Protein AF-A0A8R2AZ30-F1 (afdb_monomer)

Sequence (272 aa):
MSSLIIKYGFQSIKPHFLYTNDKGKMLYESNHVLGVQELKLIDGLSVITGSVVRQTSVTLEPYKVKLEKHSIIVEIIGKMSIKTFGLILFFSSTQSENIFRPNLPLGEYRIVIDKVYPCETTKNHPIQYNWYFSKKTSKITELKGNTTFLIPFDDTLTLDYNFASWGSTGGWVPNAYILNTKKACSTIKNLGGNAWYNYTKGFNMPTDKCPLPVGTYITPGIDKKNLEDMNFPKVYFYGKYKLVCRYKNLKNEVVSCIVVELNLMRPWETPI

pLDDT: mean 71.31, std 26.29, range [21.58, 98.06]

Radius of gyration: 24.04 Å; Cα contacts (8 Å, |Δi|>4): 505; chains: 1; bounding box: 65×46×53 Å

Solvent-accessible surface area (backbone atoms only — not comparable to full-atom values): 16240 Å² total; per-residue (Å²): 134,84,80,79,76,42,74,38,80,94,51,76,56,75,71,98,71,92,85,88,87,63,64,59,59,54,41,42,76,59,74,46,31,46,83,63,44,71,50,77,46,97,82,64,32,45,40,41,36,31,28,42,56,60,96,86,46,96,85,61,84,66,49,81,50,79,49,81,51,90,69,88,86,84,90,88,88,87,90,86,89,84,86,90,80,89,82,84,88,80,84,79,82,73,82,74,83,66,79,83,76,94,79,58,63,71,38,62,53,39,67,44,77,75,46,56,43,52,72,57,91,85,61,89,41,50,39,40,65,55,48,44,80,44,77,78,51,102,88,42,44,22,44,31,43,37,40,35,24,76,48,63,48,27,53,70,26,26,28,42,34,37,29,19,34,61,40,96,86,60,57,77,41,71,65,64,31,64,48,78,42,62,40,27,32,61,48,50,45,56,45,25,40,62,15,34,52,48,47,26,57,40,26,66,47,98,53,83,51,76,59,36,72,61,46,76,34,57,26,97,47,34,58,50,74,57,56,50,51,41,59,60,76,67,56,46,61,48,46,48,35,38,37,40,43,34,34,19,43,86,85,68,46,75,35,26,48,42,31,38,34,31,32,34,38,49,79,86,60,76,88,131

Secondary structure (DSSP, 8-state):
-----EEETTEEEPPS------HHHHHHTTTSEEEEEEEE-TTS-EEEEEEEPPTT-TTS--EEEEEEE--------------------------------TTSPEEE-EEEEEEEEES-SS---SEEEEEEEEE-SSS-EEEEEEEEESS-BSTTSEEEEEEEEE-TTSSEEEEEEEEEES-HHHHHHHHHHHHHHHHHHHTT-S-SSSSBPSEEEEEEEEEGGGGS--SS-SEEE-EEEEEEEEEE-TT--EEEEEEEEEEEE-TTPPP-

Nearest PDB structures (foldseek):
  3m7o-assembly1_A  TM=3.975E-01  e=2.684E-03  Mus musculus
  3b2d-assembly1_D  TM=4.170E-01  e=3.660E-03  Homo sapiens
  3mu3-assembly2_B  TM=4.544E-01  e=1.514E-01  Gallus gallus
  3lz7-assembly1_A  TM=4.529E-01  e=1.812E+00  Haemophilus influenzae
  2bi0-assembly1_A  TM=4.467E-01  e=7.317E+00  Mycobacterium tuberculosis H37Rv

Organism: Acyrthosiphon pisum (NCBI:txid7029)

Structure (mmCIF, N/CA/C/O backbone):
data_AF-A0A8R2AZ30-F1
#
_entry.id   AF-A0A8R2AZ30-F1
#
loop_
_atom_site.group_PDB
_atom_site.id
_atom_site.type_symbol
_atom_site.label_atom_id
_atom_site.label_alt_id
_atom_site.label_comp_id
_atom_site.label_asym_id
_atom_site.label_entity_id
_atom_site.label_seq_id
_atom_site.pdbx_PDB_ins_code
_atom_site.Cartn_x
_atom_site.Cartn_y
_atom_site.Cartn_z
_atom_site.occupancy
_atom_site.B_iso_or_equiv
_atom_site.auth_seq_id
_atom_site.auth_comp_id
_atom_site.auth_asym_id
_atom_site.auth_atom_id
_atom_site.pdbx_PDB_model_num
ATOM 1 N N . MET A 1 1 ? 17.869 -6.803 20.101 1.00 28.55 1 MET A N 1
ATOM 2 C CA . MET A 1 1 ? 16.541 -7.452 20.149 1.00 28.55 1 MET A CA 1
ATOM 3 C C . MET A 1 1 ? 15.845 -7.235 18.810 1.00 28.55 1 MET A C 1
ATOM 5 O O . MET A 1 1 ? 15.774 -6.103 18.363 1.00 28.55 1 MET A O 1
ATOM 9 N N . SER A 1 2 ? 15.495 -8.355 18.165 1.00 28.03 2 SER A N 1
ATOM 10 C CA . SER A 1 2 ? 14.843 -8.577 16.855 1.00 28.03 2 SER A CA 1
ATOM 11 C C . SER A 1 2 ? 14.896 -7.466 15.792 1.00 28.03 2 SER A C 1
ATOM 13 O O . SER A 1 2 ? 14.040 -6.584 15.748 1.00 28.03 2 SER A O 1
ATOM 15 N N . SER A 1 3 ? 15.833 -7.593 14.850 1.00 33.28 3 SER A N 1
ATOM 16 C CA . SER A 1 3 ? 15.768 -6.925 13.549 1.00 33.28 3 SER A CA 1
ATOM 17 C C . SER A 1 3 ? 14.731 -7.620 12.659 1.00 33.28 3 SER A C 1
ATOM 19 O O . SER A 1 3 ? 14.779 -8.834 12.462 1.00 33.28 3 SER A O 1
ATOM 21 N N . LEU A 1 4 ? 13.783 -6.855 12.114 1.00 32.31 4 LEU A N 1
ATOM 22 C CA . LEU A 1 4 ? 12.889 -7.326 11.059 1.00 32.31 4 LEU A CA 1
ATOM 23 C C . LEU A 1 4 ? 13.743 -7.601 9.810 1.00 32.31 4 LEU A C 1
ATOM 25 O O . LEU A 1 4 ? 14.274 -6.674 9.200 1.00 32.31 4 LEU A O 1
ATOM 29 N N . ILE A 1 5 ? 13.929 -8.874 9.469 1.00 38.59 5 ILE A N 1
ATOM 30 C CA . ILE A 1 5 ? 14.641 -9.293 8.259 1.00 38.59 5 ILE A CA 1
ATOM 31 C C . ILE A 1 5 ? 13.601 -9.477 7.160 1.00 38.59 5 ILE A C 1
ATOM 33 O O . ILE A 1 5 ? 12.759 -10.371 7.244 1.00 38.59 5 ILE A O 1
ATOM 37 N N . ILE A 1 6 ? 13.681 -8.653 6.120 1.00 32.81 6 ILE A N 1
ATOM 38 C CA . ILE A 1 6 ? 12.903 -8.846 4.899 1.00 32.81 6 ILE A CA 1
ATOM 39 C C . ILE A 1 6 ? 13.741 -9.734 3.979 1.00 32.81 6 ILE A C 1
ATOM 41 O O . ILE A 1 6 ? 14.795 -9.322 3.489 1.00 32.81 6 ILE A O 1
ATOM 45 N N . LYS A 1 7 ? 13.285 -10.971 3.767 1.00 33.88 7 LYS A N 1
ATOM 46 C CA . LYS A 1 7 ? 13.874 -11.887 2.786 1.00 33.88 7 LYS A CA 1
ATOM 47 C C . LYS A 1 7 ? 13.144 -11.712 1.459 1.00 33.88 7 LYS A C 1
ATOM 49 O O . LYS A 1 7 ? 11.943 -11.966 1.397 1.00 33.88 7 LYS A O 1
ATOM 54 N N . TYR A 1 8 ? 13.859 -11.293 0.417 1.00 37.47 8 TYR A N 1
ATOM 55 C CA . TYR A 1 8 ? 13.333 -11.285 -0.944 1.00 37.47 8 TYR A CA 1
ATOM 56 C C . TYR A 1 8 ? 14.377 -11.810 -1.941 1.00 37.47 8 TYR A C 1
ATOM 58 O O . TYR A 1 8 ? 15.443 -11.219 -2.111 1.00 37.47 8 TYR A O 1
ATOM 66 N N . GLY A 1 9 ? 14.090 -12.950 -2.580 1.00 47.22 9 GLY A N 1
ATOM 67 C CA . GLY A 1 9 ? 15.045 -13.632 -3.458 1.00 47.22 9 GLY A CA 1
ATOM 68 C C . GLY A 1 9 ? 16.362 -13.982 -2.743 1.00 47.22 9 GLY A C 1
ATOM 69 O O . GLY A 1 9 ? 16.348 -14.632 -1.701 1.00 47.22 9 GLY A O 1
ATOM 70 N N . PHE A 1 10 ? 17.497 -13.541 -3.308 1.00 32.31 10 PHE A N 1
ATOM 71 C CA . PHE A 1 10 ? 18.872 -13.857 -2.865 1.00 32.31 10 PHE A CA 1
ATOM 72 C C . PHE A 1 10 ? 19.552 -12.732 -2.065 1.00 32.31 10 PHE A C 1
ATOM 74 O O . PHE A 1 10 ? 20.727 -12.853 -1.727 1.00 32.31 10 PHE A O 1
ATOM 81 N N . GLN A 1 11 ? 18.855 -11.631 -1.760 1.00 31.25 11 GLN A N 1
ATOM 82 C CA . GLN A 1 11 ? 19.425 -10.518 -0.993 1.00 31.25 11 GLN A CA 1
ATOM 83 C C . GLN A 1 11 ? 18.561 -10.157 0.217 1.00 31.25 11 GLN A C 1
ATOM 85 O O . GLN A 1 11 ? 17.332 -10.170 0.180 1.00 31.25 11 GLN A O 1
ATOM 90 N N . SER A 1 12 ? 19.233 -9.825 1.319 1.00 35.28 12 SER A N 1
ATOM 91 C CA . SER A 1 12 ? 18.598 -9.297 2.527 1.00 35.28 12 SER A CA 1
ATOM 92 C C . SER A 1 12 ? 18.581 -7.775 2.453 1.00 35.28 12 SER A C 1
ATOM 94 O O . SER A 1 12 ? 19.643 -7.155 2.441 1.00 35.28 12 SER A O 1
ATOM 96 N N . ILE A 1 13 ? 17.396 -7.164 2.443 1.00 34.75 13 ILE A N 1
ATOM 97 C CA . ILE A 1 13 ? 17.271 -5.706 2.555 1.00 34.75 13 ILE A CA 1
ATOM 98 C C . ILE A 1 13 ? 17.122 -5.370 4.039 1.00 34.75 13 ILE A C 1
ATOM 100 O O . ILE A 1 13 ? 16.205 -5.854 4.707 1.00 34.75 13 ILE A O 1
ATOM 104 N N . LYS A 1 14 ? 18.039 -4.557 4.572 1.00 37.84 14 LYS A N 1
ATOM 105 C CA . LYS A 1 14 ? 17.957 -4.054 5.947 1.00 37.84 14 LYS A CA 1
ATOM 106 C C . LYS A 1 14 ? 17.242 -2.699 5.951 1.00 37.84 14 LYS A C 1
ATOM 108 O O . LYS A 1 14 ? 17.730 -1.783 5.292 1.00 37.84 14 LYS A O 1
ATOM 113 N N . PRO A 1 15 ? 16.135 -2.531 6.696 1.00 33.72 15 PRO A N 1
ATOM 114 C CA . PRO A 1 15 ? 15.638 -1.197 7.003 1.00 33.72 15 PRO A CA 1
ATOM 115 C C . PRO A 1 15 ? 16.676 -0.428 7.837 1.00 33.72 15 PRO A C 1
ATOM 117 O O . PRO A 1 15 ? 17.459 -1.027 8.579 1.00 33.72 15 PRO A O 1
ATOM 120 N N . HIS A 1 16 ? 16.686 0.898 7.698 1.00 32.44 16 HIS A N 1
ATOM 121 C CA . HIS A 1 16 ? 17.595 1.809 8.395 1.00 32.44 16 HIS A CA 1
ATOM 122 C C . HIS A 1 16 ? 17.397 1.767 9.918 1.00 32.44 16 HIS A C 1
ATOM 124 O O . HIS A 1 16 ? 16.654 2.564 10.480 1.00 32.44 16 HIS A O 1
ATOM 130 N N . PHE A 1 17 ? 18.120 0.880 10.597 1.00 32.16 17 PHE A N 1
ATOM 131 C CA . PHE A 1 17 ? 18.373 0.983 12.031 1.00 32.16 17 PHE A CA 1
ATOM 132 C C . PHE A 1 17 ? 19.868 0.738 12.282 1.00 32.16 17 PHE A C 1
ATOM 134 O O . PHE A 1 17 ? 20.436 -0.258 11.833 1.00 32.16 17 PHE A O 1
ATOM 141 N N . LEU A 1 18 ? 20.516 1.694 12.944 1.00 39.22 18 LEU A N 1
ATOM 142 C CA . LEU A 1 18 ? 21.934 1.674 13.322 1.00 39.22 18 LEU A CA 1
ATOM 143 C C . LEU A 1 18 ? 22.150 0.761 14.537 1.00 39.22 18 LEU A C 1
ATOM 145 O O . LEU A 1 18 ? 21.320 0.832 15.426 1.00 39.22 18 LEU A O 1
ATOM 149 N N . TYR A 1 19 ? 23.224 -0.052 14.570 1.00 34.28 19 TYR A N 1
ATOM 150 C CA . TYR A 1 19 ? 24.193 -0.237 15.683 1.00 34.28 19 TYR A CA 1
ATOM 151 C C . TYR A 1 19 ? 25.362 -1.184 15.266 1.00 34.28 19 TYR A C 1
ATOM 153 O O . TYR A 1 19 ? 25.251 -1.956 14.315 1.00 34.28 19 TYR A O 1
ATOM 161 N N . THR A 1 20 ? 26.503 -1.025 15.951 1.00 42.22 20 THR A N 1
ATOM 162 C CA . THR A 1 20 ? 27.923 -1.418 15.722 1.00 42.22 20 THR A CA 1
ATOM 163 C C . THR A 1 20 ? 28.255 -2.927 15.859 1.00 42.22 20 THR A C 1
ATOM 165 O O . THR A 1 20 ? 27.543 -3.629 16.557 1.00 42.22 20 THR A O 1
ATOM 168 N N . ASN A 1 21 ? 29.349 -3.541 15.369 1.00 54.97 21 ASN A N 1
ATOM 169 C CA . ASN A 1 21 ? 30.302 -3.353 14.260 1.00 54.97 21 ASN A CA 1
ATOM 170 C C . ASN A 1 21 ? 31.252 -4.596 14.261 1.00 54.97 21 ASN A C 1
ATOM 172 O O . ASN A 1 21 ? 32.137 -4.647 15.108 1.00 54.97 21 ASN A O 1
ATOM 176 N N . ASP A 1 22 ? 31.098 -5.583 13.363 1.00 54.00 22 ASP A N 1
ATOM 177 C CA . ASP A 1 22 ? 32.037 -6.729 13.228 1.00 54.00 22 ASP A CA 1
ATOM 178 C C . ASP A 1 22 ? 32.313 -7.029 11.742 1.00 54.00 22 ASP A C 1
ATOM 180 O O . ASP A 1 22 ? 31.719 -7.906 11.111 1.00 54.00 22 ASP A O 1
ATOM 184 N N . LYS A 1 23 ? 33.124 -6.165 11.122 1.00 56.72 23 LYS A N 1
ATOM 185 C CA . LYS A 1 23 ? 33.153 -5.998 9.661 1.00 56.72 23 LYS A CA 1
ATOM 186 C C . LYS A 1 23 ? 33.936 -7.081 8.923 1.00 56.72 23 LYS A C 1
ATOM 188 O O . LYS A 1 23 ? 33.519 -7.438 7.824 1.00 56.72 23 LYS A O 1
ATOM 193 N N . GLY A 1 24 ? 35.022 -7.613 9.48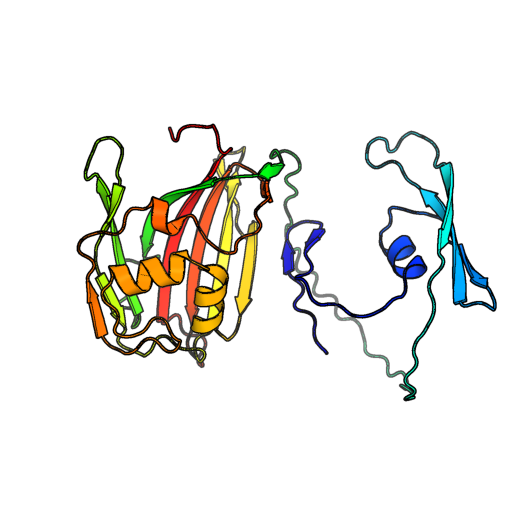9 1.00 50.94 24 GLY A N 1
ATOM 194 C CA . GLY A 1 24 ? 35.755 -8.726 8.876 1.00 50.94 24 GLY A CA 1
ATOM 195 C C . GLY A 1 24 ? 34.900 -9.987 8.811 1.00 50.94 24 GLY A C 1
ATOM 196 O O . GLY A 1 24 ? 34.834 -10.637 7.769 1.00 50.94 24 GLY A O 1
ATOM 197 N N . LYS A 1 25 ? 34.130 -10.253 9.873 1.00 53.00 25 LYS A N 1
ATOM 198 C CA . LYS A 1 25 ? 33.121 -11.316 9.894 1.00 53.00 25 LYS A CA 1
ATOM 199 C C . LYS A 1 25 ? 32.037 -11.088 8.843 1.00 53.00 25 LYS A C 1
ATOM 201 O O . LYS A 1 25 ? 31.754 -11.997 8.075 1.00 53.00 25 LYS A O 1
ATOM 206 N N . MET A 1 26 ? 31.502 -9.870 8.733 1.00 55.72 26 MET A N 1
ATOM 207 C CA . MET A 1 26 ? 30.522 -9.537 7.689 1.00 55.72 26 MET A CA 1
ATOM 208 C C . MET A 1 26 ? 31.078 -9.689 6.262 1.00 55.72 26 MET A C 1
ATOM 210 O O . MET A 1 26 ? 30.320 -10.027 5.358 1.00 55.72 26 MET A O 1
ATOM 214 N N . LEU A 1 27 ? 32.377 -9.449 6.043 1.00 51.22 27 LEU A N 1
ATOM 215 C CA . LEU A 1 27 ? 33.032 -9.650 4.745 1.00 51.22 27 LEU A CA 1
ATOM 216 C C . LEU A 1 27 ? 33.267 -11.132 4.440 1.00 51.22 27 LEU A C 1
ATOM 218 O O . LEU A 1 27 ? 33.021 -11.551 3.313 1.00 51.22 27 LEU A O 1
ATOM 222 N N . TYR A 1 28 ? 33.666 -11.932 5.428 1.00 50.00 28 TYR A N 1
ATOM 223 C CA . TYR A 1 28 ? 33.764 -13.386 5.277 1.00 50.00 28 TYR A CA 1
ATOM 224 C C . TYR A 1 28 ? 32.384 -14.019 5.025 1.00 50.00 28 TYR A C 1
ATOM 226 O O . TYR A 1 28 ? 32.199 -14.744 4.052 1.00 50.00 28 TYR A O 1
ATOM 234 N N . GLU A 1 29 ? 31.380 -13.657 5.828 1.00 55.03 29 GLU A N 1
ATOM 235 C CA . GLU A 1 29 ? 29.991 -14.124 5.691 1.00 55.03 29 GLU A CA 1
ATOM 236 C C . GLU A 1 29 ? 29.309 -13.622 4.406 1.00 55.03 29 GLU A C 1
ATOM 238 O O . GLU A 1 29 ? 28.267 -14.149 4.018 1.00 55.03 29 GLU A O 1
ATOM 243 N N . SER A 1 30 ? 29.888 -12.627 3.719 1.00 55.66 30 SER A N 1
ATOM 244 C CA . SER A 1 30 ? 29.383 -12.156 2.424 1.00 55.66 30 SER A CA 1
ATOM 245 C C . SER A 1 30 ? 29.630 -13.139 1.277 1.00 55.66 30 SER A C 1
ATOM 247 O O . SER A 1 30 ? 29.047 -12.963 0.212 1.00 55.66 30 SER A O 1
ATOM 249 N N . ASN A 1 31 ? 30.509 -14.136 1.455 1.00 55.62 31 ASN A N 1
ATOM 250 C CA . ASN A 1 31 ? 30.967 -15.064 0.411 1.00 55.62 31 ASN A CA 1
ATOM 251 C C . ASN A 1 31 ? 31.548 -14.393 -0.857 1.00 55.62 31 ASN A C 1
ATOM 253 O O . ASN A 1 31 ? 31.781 -15.063 -1.861 1.00 55.62 31 ASN A O 1
ATOM 257 N N . HIS A 1 32 ? 31.814 -13.084 -0.829 1.00 53.97 32 HIS A N 1
ATOM 258 C CA . HIS A 1 32 ? 32.432 -12.336 -1.931 1.00 53.97 32 HIS A CA 1
ATOM 259 C C . HIS A 1 32 ? 33.933 -12.085 -1.720 1.00 53.97 32 HIS A C 1
ATOM 261 O O . HIS A 1 32 ? 34.621 -11.621 -2.633 1.00 53.97 32 HIS A O 1
ATOM 267 N N . VAL A 1 33 ? 34.449 -12.402 -0.528 1.00 50.50 33 VAL A N 1
ATOM 268 C CA . VAL A 1 33 ? 35.856 -12.243 -0.157 1.00 50.50 33 VAL A CA 1
ATOM 269 C C . VAL A 1 33 ? 36.336 -13.516 0.540 1.00 50.50 33 VAL A C 1
ATOM 271 O O . VAL A 1 33 ? 35.750 -13.947 1.530 1.00 50.50 33 VAL A O 1
ATOM 274 N N . LEU A 1 34 ? 37.401 -14.123 0.020 1.00 52.66 34 LEU A N 1
ATOM 275 C CA . LEU A 1 34 ? 37.997 -15.362 0.522 1.00 52.66 34 LEU A CA 1
ATOM 276 C C . LEU A 1 34 ? 39.273 -15.075 1.321 1.00 52.66 34 LEU A C 1
ATOM 278 O O . LEU A 1 34 ? 39.993 -14.113 1.043 1.00 52.66 34 LEU A O 1
ATOM 282 N N . GLY A 1 35 ? 39.571 -15.930 2.304 1.00 53.88 35 GLY A N 1
ATOM 283 C CA . GLY A 1 35 ? 40.800 -15.837 3.102 1.00 53.88 35 GLY A CA 1
ATOM 284 C C . GLY A 1 35 ? 40.921 -14.531 3.896 1.00 53.88 35 GLY A C 1
ATOM 285 O O . GLY A 1 35 ? 42.003 -13.952 3.954 1.00 53.88 35 GLY A O 1
ATOM 286 N N . VAL A 1 36 ? 39.806 -14.041 4.449 1.00 55.09 36 VAL A N 1
ATOM 287 C CA . VAL A 1 36 ? 39.756 -12.776 5.197 1.00 55.09 36 VAL A CA 1
ATOM 288 C C . VAL A 1 36 ? 40.553 -12.890 6.501 1.00 55.09 36 VAL A C 1
ATOM 290 O O . VAL A 1 36 ? 40.280 -13.760 7.324 1.00 55.09 36 VAL A O 1
ATOM 293 N N . GLN A 1 37 ? 41.504 -11.980 6.708 1.00 50.34 37 GLN A N 1
ATOM 294 C CA . GLN A 1 37 ? 42.232 -11.788 7.962 1.00 50.34 37 GLN A CA 1
ATOM 295 C C . GLN A 1 37 ? 42.027 -10.352 8.449 1.00 50.34 37 GLN A C 1
ATOM 297 O O . GLN A 1 37 ? 42.289 -9.399 7.713 1.00 50.34 37 GLN A O 1
ATOM 302 N N . GLU A 1 38 ? 41.571 -10.196 9.690 1.00 56.78 38 GLU A N 1
ATOM 303 C CA . GLU A 1 38 ? 41.420 -8.903 10.359 1.00 56.78 38 GLU A CA 1
ATOM 304 C C . GLU A 1 38 ? 42.443 -8.798 11.491 1.00 56.78 38 GLU A C 1
ATOM 306 O O . GLU A 1 38 ? 42.443 -9.608 12.418 1.00 56.78 38 GLU A O 1
ATOM 311 N N . LEU A 1 39 ? 43.312 -7.793 11.413 1.00 47.72 39 LEU A N 1
ATOM 312 C CA . LEU A 1 39 ? 44.322 -7.498 12.419 1.00 47.72 39 LEU A CA 1
ATOM 313 C C . LEU A 1 39 ? 43.929 -6.197 13.121 1.00 47.72 39 LEU A C 1
ATOM 315 O O . LEU A 1 39 ? 43.832 -5.141 12.493 1.00 47.72 39 LEU A O 1
ATOM 319 N N . LYS A 1 40 ? 43.642 -6.295 14.420 1.00 54.97 40 LYS A N 1
ATOM 320 C CA . LYS A 1 40 ? 43.264 -5.153 15.259 1.00 54.97 40 LYS A CA 1
ATOM 321 C C . LYS A 1 40 ? 44.527 -4.552 15.865 1.00 54.97 40 LYS A C 1
ATOM 323 O O . LYS A 1 40 ? 45.267 -5.249 16.554 1.00 54.97 40 LYS A O 1
ATOM 328 N N . LEU A 1 41 ? 44.777 -3.284 15.569 1.00 51.12 41 LEU A N 1
ATOM 329 C CA . LEU A 1 41 ? 45.890 -2.514 16.108 1.00 51.12 41 LEU A CA 1
ATOM 330 C C . LEU A 1 41 ? 45.484 -1.876 17.447 1.00 51.12 41 LEU A C 1
ATOM 332 O O . LEU A 1 41 ? 44.300 -1.738 17.765 1.00 51.12 41 LEU A O 1
ATOM 336 N N . ILE A 1 42 ? 46.486 -1.538 18.260 1.00 44.53 42 ILE A N 1
ATOM 337 C CA . ILE A 1 42 ? 46.333 -1.115 19.666 1.00 44.53 42 ILE A CA 1
ATOM 338 C C . ILE A 1 42 ? 45.569 0.221 19.794 1.00 44.53 42 ILE A C 1
ATOM 340 O O . ILE A 1 42 ? 44.971 0.506 20.826 1.00 44.53 42 ILE A O 1
ATOM 344 N N . ASP A 1 43 ? 45.524 1.010 18.727 1.00 44.66 43 ASP A N 1
ATOM 345 C CA . ASP A 1 43 ? 44.874 2.320 18.605 1.00 44.66 43 ASP A CA 1
ATOM 346 C C . ASP A 1 43 ? 43.410 2.255 18.120 1.00 44.66 43 ASP A C 1
ATOM 348 O O . ASP A 1 43 ? 42.797 3.277 17.806 1.00 44.66 43 ASP A O 1
ATOM 352 N N . GLY A 1 44 ? 42.824 1.056 18.058 1.00 51.31 44 GLY A N 1
ATOM 353 C CA . GLY A 1 44 ? 41.454 0.856 17.581 1.00 51.31 44 GLY A CA 1
ATOM 354 C C . GLY A 1 44 ? 41.324 0.857 16.055 1.00 51.31 44 GLY A C 1
ATOM 355 O O . GLY A 1 44 ? 40.209 0.723 15.536 1.00 51.31 44 GLY A O 1
ATOM 356 N N . LEU A 1 45 ? 42.440 0.955 15.323 1.00 44.59 45 LEU A N 1
ATOM 357 C CA . LEU A 1 45 ? 42.470 0.709 13.887 1.00 44.59 45 LEU A CA 1
ATOM 358 C C . LEU A 1 45 ? 42.318 -0.787 13.611 1.00 44.59 45 LEU A C 1
ATOM 360 O O . LEU A 1 45 ? 42.820 -1.648 14.331 1.00 44.59 45 LEU A O 1
ATOM 364 N N . SER A 1 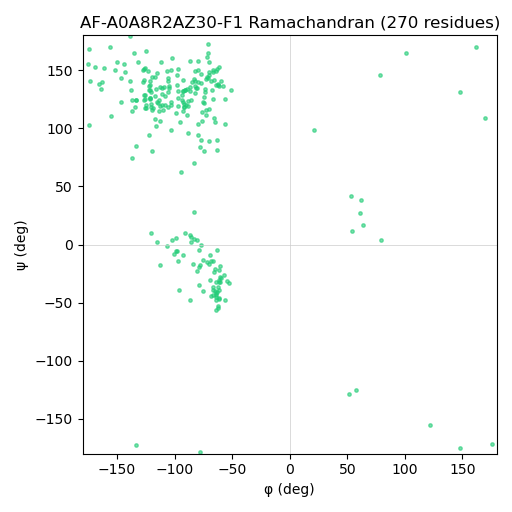46 ? 41.623 -1.108 12.525 1.00 49.16 46 SER A N 1
ATOM 365 C CA . SER A 1 46 ? 41.551 -2.473 12.000 1.00 49.16 46 SER A CA 1
ATOM 366 C C . SER A 1 46 ? 42.090 -2.478 10.581 1.00 49.16 46 SER A C 1
ATOM 368 O O . SER A 1 46 ? 41.714 -1.639 9.756 1.00 49.16 46 SER A O 1
ATOM 370 N N . VAL A 1 47 ? 42.986 -3.423 10.314 1.00 48.25 47 VAL A N 1
ATOM 371 C CA . VAL A 1 47 ? 43.479 -3.721 8.973 1.00 48.25 47 VAL A CA 1
ATOM 372 C C . VAL A 1 47 ? 42.837 -5.024 8.538 1.00 48.25 47 VAL A C 1
ATOM 374 O O . VAL A 1 47 ? 43.042 -6.062 9.165 1.00 48.25 47 VAL A O 1
ATOM 377 N N . ILE A 1 48 ? 42.056 -4.972 7.462 1.00 52.47 48 ILE A N 1
ATOM 378 C CA . ILE A 1 48 ? 41.419 -6.158 6.887 1.00 52.47 48 ILE A CA 1
ATOM 379 C C . ILE A 1 48 ? 42.112 -6.475 5.566 1.00 52.47 48 ILE A C 1
ATOM 381 O O . ILE A 1 48 ? 42.243 -5.612 4.693 1.00 52.47 48 ILE A O 1
ATOM 385 N N . THR A 1 49 ? 42.550 -7.722 5.426 1.00 47.75 49 THR A N 1
ATOM 386 C CA . THR A 1 49 ? 43.104 -8.266 4.184 1.00 47.75 49 THR A CA 1
ATOM 387 C C . THR A 1 49 ? 42.270 -9.447 3.718 1.00 47.75 49 THR A C 1
ATOM 389 O O . THR A 1 49 ? 41.746 -10.202 4.532 1.00 47.75 49 THR A O 1
ATOM 392 N N . GLY A 1 50 ? 42.116 -9.601 2.408 1.00 53.38 50 GLY A N 1
ATOM 393 C CA . GLY A 1 50 ? 41.359 -10.704 1.823 1.00 53.38 50 GLY A CA 1
ATOM 394 C C . GLY A 1 50 ? 41.463 -10.712 0.304 1.00 53.38 50 GLY A C 1
ATOM 395 O O . GLY A 1 50 ? 41.957 -9.753 -0.297 1.00 53.38 50 GLY A O 1
ATOM 396 N N . SER A 1 51 ? 41.013 -11.803 -0.307 1.00 47.78 51 SER A N 1
ATOM 397 C CA . SER A 1 51 ? 40.992 -11.976 -1.762 1.00 47.78 51 SER A CA 1
ATOM 398 C C . SER A 1 51 ? 39.575 -11.769 -2.279 1.00 47.78 51 SER A C 1
ATOM 400 O O . SER A 1 51 ? 38.662 -12.475 -1.858 1.00 47.78 51 SER A O 1
ATOM 402 N N . VAL A 1 52 ? 39.368 -10.797 -3.163 1.00 51.53 52 VAL A N 1
ATOM 403 C CA . VAL A 1 52 ? 38.029 -10.452 -3.668 1.00 51.53 52 VAL A CA 1
ATOM 404 C C . VAL A 1 52 ? 37.714 -11.279 -4.909 1.00 51.53 52 VAL A C 1
ATOM 406 O O . VAL A 1 52 ? 38.534 -11.371 -5.823 1.00 51.53 52 VAL A O 1
ATOM 409 N N . VAL A 1 53 ? 36.510 -11.855 -4.957 1.00 50.25 53 VAL A N 1
ATOM 410 C CA . VAL A 1 53 ? 36.007 -12.584 -6.129 1.00 50.25 53 VAL A CA 1
ATOM 411 C C . VAL A 1 53 ? 35.197 -11.624 -7.002 1.00 50.25 53 VAL A C 1
ATOM 413 O O . VAL A 1 53 ? 34.247 -10.989 -6.541 1.00 50.25 53 VAL A O 1
ATOM 416 N N . ARG A 1 54 ? 35.564 -11.492 -8.281 1.00 44.53 54 ARG A N 1
ATOM 417 C CA . ARG A 1 54 ? 34.899 -10.581 -9.224 1.00 44.53 54 ARG A CA 1
ATOM 418 C C . ARG A 1 54 ? 33.492 -11.103 -9.549 1.00 44.53 54 ARG A C 1
ATOM 420 O O . ARG A 1 54 ? 33.353 -12.148 -10.171 1.00 44.53 54 ARG A O 1
ATOM 427 N N . GLN A 1 55 ? 32.444 -10.351 -9.202 1.00 47.22 55 GLN A N 1
ATOM 428 C CA . GLN A 1 55 ? 31.040 -10.759 -9.415 1.00 47.22 55 GLN A CA 1
ATOM 429 C C . GLN A 1 55 ? 30.624 -10.952 -10.894 1.00 47.22 55 GLN A C 1
ATOM 431 O O . GLN A 1 55 ? 29.511 -11.402 -11.145 1.00 47.22 55 GLN A O 1
ATOM 436 N N . THR A 1 56 ? 31.484 -10.655 -11.877 1.00 38.31 56 THR A N 1
ATOM 437 C CA . THR A 1 56 ? 31.179 -10.799 -13.316 1.00 38.31 56 THR A CA 1
ATOM 438 C C . THR A 1 56 ? 32.013 -11.843 -14.064 1.00 38.31 56 THR A C 1
ATOM 440 O O . THR A 1 56 ? 31.827 -12.001 -15.267 1.00 38.31 56 THR A O 1
ATOM 443 N N . SER A 1 57 ? 32.917 -12.576 -13.408 1.00 31.83 57 SER A N 1
ATOM 444 C CA . SER A 1 57 ? 33.648 -13.666 -14.069 1.00 31.83 57 SER A CA 1
ATOM 445 C C . SER A 1 57 ? 34.127 -14.693 -13.050 1.00 31.83 57 SER A C 1
ATOM 447 O O . SER A 1 57 ? 35.023 -14.419 -12.258 1.00 31.83 57 SER A O 1
ATOM 449 N N . VAL A 1 58 ? 33.528 -15.885 -13.085 1.00 42.44 58 VAL A N 1
ATOM 450 C CA . VAL A 1 58 ? 33.922 -17.043 -12.261 1.00 42.44 58 VAL A CA 1
ATOM 451 C C . VAL A 1 58 ? 35.188 -17.736 -12.788 1.00 42.44 58 VAL A C 1
ATOM 453 O O . VAL A 1 58 ? 35.634 -18.711 -12.195 1.00 42.44 58 VAL A O 1
ATOM 456 N N . THR A 1 59 ? 35.768 -17.253 -13.894 1.00 39.31 59 THR A N 1
ATOM 457 C CA . THR A 1 59 ? 36.920 -17.877 -14.566 1.00 39.31 59 THR A CA 1
ATOM 458 C C . THR A 1 59 ? 38.242 -17.130 -14.372 1.00 39.31 59 THR A C 1
ATOM 460 O O . THR A 1 59 ? 39.259 -17.585 -14.885 1.00 39.31 59 THR A O 1
ATOM 463 N N . LEU A 1 60 ? 38.260 -15.994 -13.664 1.00 36.84 60 LEU A N 1
ATOM 464 C CA . LEU A 1 60 ? 39.483 -15.221 -13.404 1.00 36.84 60 LEU A CA 1
ATOM 465 C C . LEU A 1 60 ? 39.957 -15.391 -11.959 1.00 36.84 60 LEU A C 1
ATOM 467 O O . LEU A 1 60 ? 39.140 -15.449 -11.038 1.00 36.84 60 LEU A O 1
ATOM 471 N N . GLU A 1 61 ? 41.277 -15.439 -11.764 1.00 39.31 61 GLU A N 1
ATOM 472 C CA . GLU A 1 61 ? 41.864 -15.633 -10.438 1.00 39.31 61 GLU A CA 1
ATOM 473 C C . GLU A 1 61 ? 41.582 -14.448 -9.489 1.00 39.31 61 GLU A C 1
ATOM 475 O O . GLU A 1 61 ? 41.597 -13.287 -9.919 1.00 39.31 61 GLU A O 1
ATOM 480 N N . PRO A 1 62 ? 41.315 -14.709 -8.192 1.00 44.88 62 PRO A N 1
ATOM 481 C CA . PRO A 1 62 ? 41.094 -13.661 -7.197 1.00 44.88 62 PRO A CA 1
ATOM 482 C C . PRO A 1 62 ? 42.317 -12.754 -7.012 1.00 44.88 62 PRO A C 1
ATOM 484 O O . PRO A 1 62 ? 43.456 -13.196 -7.141 1.00 44.88 62 PRO A O 1
ATOM 487 N N . TYR A 1 63 ? 42.094 -11.501 -6.604 1.00 41.31 63 TYR A N 1
ATOM 488 C CA . TYR A 1 63 ? 43.175 -10.558 -6.284 1.00 41.31 63 TYR A CA 1
ATOM 489 C C . TYR A 1 63 ? 43.067 -10.018 -4.852 1.00 41.31 63 TYR A C 1
ATOM 491 O O . TYR A 1 63 ? 41.977 -9.895 -4.284 1.00 41.31 63 TYR A O 1
ATOM 499 N N . LYS A 1 64 ? 44.225 -9.715 -4.251 1.00 44.50 64 LYS A N 1
ATOM 500 C CA . LYS A 1 64 ? 44.349 -9.330 -2.838 1.00 44.50 64 LYS A CA 1
ATOM 501 C C . LYS A 1 64 ? 44.146 -7.828 -2.646 1.00 44.50 64 LYS A C 1
ATOM 503 O O . LYS A 1 64 ? 44.731 -7.024 -3.367 1.00 44.50 64 LYS A O 1
ATOM 508 N N . VAL A 1 65 ? 43.370 -7.454 -1.631 1.00 41.06 65 VAL A N 1
ATOM 509 C CA . VAL A 1 65 ? 43.130 -6.051 -1.247 1.00 41.06 65 VAL A CA 1
ATOM 510 C C . VAL A 1 65 ? 43.446 -5.817 0.235 1.00 41.06 65 VAL A C 1
ATOM 512 O O . VAL A 1 65 ? 43.322 -6.731 1.055 1.00 41.06 65 VAL A O 1
ATOM 515 N N . LYS A 1 66 ? 43.857 -4.587 0.578 1.00 38.22 66 LYS A N 1
ATOM 516 C CA . LYS A 1 66 ? 44.123 -4.119 1.950 1.00 38.22 66 LYS A CA 1
ATOM 517 C C . LYS A 1 66 ? 43.311 -2.851 2.214 1.00 38.22 66 LYS A C 1
ATOM 519 O O . LYS A 1 66 ? 43.372 -1.917 1.419 1.00 38.22 66 LYS A O 1
ATOM 524 N N . LEU A 1 67 ? 42.564 -2.825 3.316 1.00 41.00 67 LEU A N 1
ATOM 525 C CA . LEU A 1 67 ? 41.763 -1.672 3.744 1.00 41.00 67 LEU A CA 1
ATOM 526 C C . LEU A 1 67 ? 42.200 -1.223 5.146 1.00 41.00 67 LEU A C 1
ATOM 528 O O . LEU A 1 67 ? 42.321 -2.060 6.042 1.00 41.00 67 LEU A O 1
ATOM 532 N N . GLU A 1 68 ? 42.403 0.084 5.337 1.00 33.97 68 GLU A N 1
ATOM 533 C CA . GLU A 1 68 ? 42.800 0.704 6.613 1.00 33.97 68 GLU A CA 1
ATOM 534 C C . GLU A 1 68 ? 41.754 1.741 7.047 1.00 33.97 68 GLU A C 1
ATOM 536 O O . GLU A 1 68 ? 41.253 2.507 6.219 1.00 33.97 68 GLU A O 1
ATOM 541 N N . LYS A 1 69 ? 41.388 1.769 8.337 1.00 39.19 69 LYS A N 1
ATOM 542 C CA . LYS A 1 69 ? 40.329 2.660 8.844 1.00 39.19 69 LYS A CA 1
ATOM 543 C C . LYS A 1 69 ? 40.693 3.332 10.170 1.00 39.19 69 LYS A C 1
ATOM 545 O O . LYS A 1 69 ? 40.852 2.626 11.156 1.00 39.19 69 LYS A O 1
ATOM 550 N N . HIS A 1 70 ? 40.642 4.671 10.208 1.00 29.03 70 HIS A N 1
ATOM 551 C CA . HIS A 1 70 ? 40.755 5.527 11.404 1.00 29.03 70 HIS A CA 1
ATOM 552 C C . HIS A 1 70 ? 39.403 5.970 11.965 1.00 29.03 70 HIS A C 1
ATOM 554 O O . HIS A 1 70 ? 38.677 6.664 11.255 1.00 29.03 70 HIS A O 1
ATOM 560 N N . SER A 1 71 ? 39.058 5.631 13.221 1.00 29.55 71 SER A N 1
ATOM 561 C CA . SER A 1 71 ? 38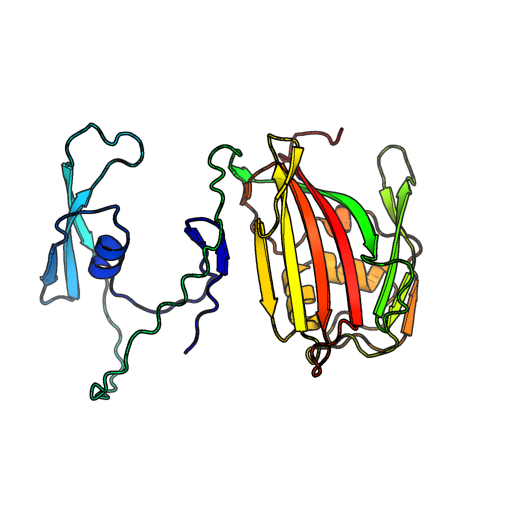.048 6.374 14.015 1.00 29.55 71 SER A CA 1
ATOM 562 C C . SER A 1 71 ? 38.079 6.066 15.529 1.00 29.55 71 SER A C 1
ATOM 564 O O . SER A 1 71 ? 38.056 4.905 15.924 1.00 29.55 71 SER A O 1
ATOM 566 N N . ILE A 1 72 ? 38.036 7.147 16.318 1.00 25.42 72 ILE A N 1
ATOM 567 C CA . ILE A 1 72 ? 38.059 7.319 17.788 1.00 25.42 72 ILE A CA 1
ATOM 568 C C . ILE A 1 72 ? 36.801 6.752 18.494 1.00 25.42 72 ILE A C 1
ATOM 570 O O . ILE A 1 72 ? 35.708 6.785 17.927 1.00 25.42 72 ILE A O 1
ATOM 574 N N . ILE A 1 73 ? 36.955 6.255 19.734 1.00 24.12 73 ILE A N 1
ATOM 575 C CA . ILE A 1 73 ? 35.924 5.591 20.566 1.00 24.12 73 ILE A CA 1
ATOM 576 C C . ILE A 1 73 ? 35.420 6.519 21.691 1.00 24.12 73 ILE A C 1
ATOM 578 O O . ILE A 1 73 ? 36.224 7.127 22.391 1.00 24.12 73 ILE A O 1
ATOM 582 N N . VAL A 1 74 ? 34.097 6.542 21.912 1.00 21.58 74 VAL A N 1
ATOM 583 C CA . VAL A 1 74 ? 33.458 6.869 23.204 1.00 21.58 74 VAL A CA 1
ATOM 584 C C . VAL A 1 74 ? 32.774 5.600 23.727 1.00 21.58 74 VAL A C 1
ATOM 586 O O . VAL A 1 74 ? 32.159 4.849 22.969 1.00 21.58 74 VAL A O 1
ATOM 589 N N . GLU A 1 75 ? 32.979 5.363 25.017 1.00 23.27 75 GLU A N 1
ATOM 590 C CA . GLU A 1 75 ? 32.768 4.146 25.805 1.00 23.27 75 GLU A CA 1
ATOM 591 C C . GLU A 1 75 ? 31.298 3.908 26.213 1.00 23.27 75 GLU A C 1
ATOM 593 O O . GLU A 1 75 ? 30.529 4.861 26.287 1.00 23.27 75 GLU A O 1
ATOM 598 N N . ILE A 1 76 ? 30.926 2.650 26.514 1.00 25.42 76 ILE A N 1
ATOM 599 C CA . ILE A 1 76 ? 30.136 2.240 27.701 1.00 25.42 76 ILE A CA 1
ATOM 600 C C . ILE A 1 76 ? 30.221 0.707 27.884 1.00 25.42 76 ILE A C 1
ATOM 602 O O . ILE A 1 76 ? 30.158 -0.075 26.934 1.00 25.42 76 ILE A O 1
ATOM 606 N N . ILE A 1 77 ? 30.380 0.319 29.152 1.00 29.38 77 ILE A N 1
ATOM 607 C CA . ILE A 1 77 ? 30.735 -0.986 29.728 1.00 29.38 77 ILE A CA 1
ATOM 608 C C . ILE A 1 77 ? 29.480 -1.812 30.080 1.00 29.38 77 ILE A C 1
ATOM 610 O O . ILE A 1 77 ? 28.528 -1.271 30.636 1.00 29.38 77 ILE A O 1
ATOM 614 N N . GLY A 1 78 ? 29.498 -3.140 29.868 1.00 26.12 78 GLY A N 1
ATOM 615 C CA . GLY A 1 78 ? 28.513 -4.044 30.491 1.00 26.12 78 GLY A CA 1
ATOM 616 C C . GLY A 1 78 ? 28.487 -5.490 29.970 1.00 26.12 78 GLY A C 1
ATOM 617 O O . GLY A 1 78 ? 28.033 -5.758 28.867 1.00 26.12 78 GLY A O 1
ATOM 618 N N . LYS A 1 79 ? 28.964 -6.422 30.801 1.00 28.20 79 LYS A N 1
ATOM 619 C CA . LYS A 1 79 ? 29.229 -7.864 30.592 1.00 28.20 79 LYS A CA 1
ATOM 620 C C . LYS A 1 79 ? 27.967 -8.734 30.773 1.00 28.20 79 LYS A C 1
ATOM 622 O O . LYS A 1 79 ? 27.283 -8.526 31.767 1.00 28.20 79 LYS A O 1
ATOM 627 N N . MET A 1 80 ? 27.755 -9.800 29.977 1.00 23.16 80 MET A N 1
ATOM 628 C CA . MET A 1 80 ? 27.197 -11.067 30.510 1.00 23.16 80 MET A CA 1
ATOM 629 C C . MET A 1 80 ? 27.387 -12.297 29.595 1.00 23.16 80 MET A C 1
ATOM 631 O O . MET A 1 80 ? 27.259 -12.221 28.379 1.00 23.16 80 MET A O 1
ATOM 635 N N . SER A 1 81 ? 27.707 -13.423 30.238 1.00 25.88 81 SER A N 1
ATOM 636 C CA . SER A 1 81 ? 28.069 -14.748 29.707 1.00 25.88 81 SER A CA 1
ATOM 637 C C . SER A 1 81 ? 26.847 -15.603 29.326 1.00 25.88 81 SER A C 1
ATOM 639 O O . SER A 1 81 ? 25.814 -15.505 29.986 1.00 25.88 81 SER A O 1
ATOM 641 N N . ILE A 1 82 ? 26.969 -16.481 28.318 1.00 28.28 82 ILE A N 1
ATOM 642 C CA . ILE A 1 82 ? 25.954 -17.492 27.959 1.00 28.28 82 ILE A CA 1
ATOM 643 C C . ILE A 1 82 ? 26.605 -18.883 27.909 1.00 28.28 82 ILE A C 1
ATOM 645 O O . ILE A 1 82 ? 27.575 -19.103 27.188 1.00 28.28 82 ILE A O 1
ATOM 649 N N . LYS A 1 83 ? 26.036 -19.818 28.684 1.00 27.02 83 LYS A N 1
ATOM 650 C CA . LYS A 1 83 ? 26.323 -21.259 28.661 1.00 27.02 83 LYS A CA 1
ATOM 651 C C . LYS A 1 83 ? 25.547 -21.932 27.521 1.00 27.02 83 LYS A C 1
ATOM 653 O O . LYS A 1 83 ? 24.355 -21.688 27.355 1.00 27.02 83 LYS A O 1
ATOM 658 N N . THR A 1 84 ? 26.227 -22.792 26.771 1.00 27.36 84 THR A N 1
ATOM 659 C CA . THR A 1 84 ? 25.697 -23.573 25.644 1.00 27.36 84 THR A CA 1
ATOM 660 C C . THR A 1 84 ? 24.802 -24.720 26.119 1.00 27.36 84 THR A C 1
ATOM 662 O O . THR A 1 84 ? 25.219 -25.510 26.961 1.00 27.36 84 THR A O 1
ATOM 665 N N . PHE A 1 85 ? 23.613 -24.858 25.527 1.00 29.88 85 PHE A N 1
ATOM 666 C CA . PHE A 1 85 ? 22.812 -26.086 25.545 1.00 29.88 85 PHE A CA 1
ATOM 667 C C . PHE A 1 85 ? 22.474 -26.467 24.101 1.00 29.88 85 PHE A C 1
ATOM 669 O O . PHE A 1 85 ? 21.962 -25.647 23.340 1.00 29.88 85 PHE A O 1
ATOM 676 N N . GLY A 1 86 ? 22.821 -27.698 23.722 1.00 31.84 86 GLY A N 1
ATOM 677 C CA . GLY A 1 86 ? 22.525 -28.266 22.412 1.00 31.84 86 GLY A CA 1
ATOM 678 C C . GLY A 1 86 ? 21.071 -28.714 22.302 1.00 31.84 86 GLY A C 1
ATOM 679 O O . GLY A 1 86 ? 20.493 -29.201 23.272 1.00 31.84 86 GLY A O 1
ATOM 680 N N . LEU A 1 87 ? 20.500 -28.589 21.103 1.00 30.81 87 LEU A N 1
ATOM 681 C CA . LEU A 1 87 ? 19.290 -29.313 20.737 1.00 30.81 87 LEU A CA 1
ATOM 682 C C . LEU A 1 87 ? 19.297 -29.684 19.249 1.00 30.81 87 LEU A C 1
ATOM 684 O O . LEU A 1 87 ? 19.808 -28.963 18.395 1.00 30.81 87 LEU A O 1
ATOM 688 N N . ILE A 1 88 ? 18.752 -30.869 19.016 1.00 32.69 88 ILE A N 1
ATOM 689 C CA . ILE A 1 88 ? 18.818 -31.732 17.841 1.00 32.69 88 ILE A CA 1
ATOM 690 C C . ILE A 1 88 ? 18.078 -31.142 16.629 1.00 32.69 88 ILE A C 1
ATOM 692 O O . ILE A 1 88 ? 16.999 -30.565 16.749 1.00 32.69 88 ILE A O 1
ATOM 696 N N . LEU A 1 89 ? 18.685 -31.323 15.452 1.00 27.16 89 LEU A N 1
ATOM 697 C CA . LEU A 1 89 ? 18.197 -30.920 14.134 1.00 27.16 89 LEU A CA 1
ATOM 698 C C . LEU A 1 89 ? 17.029 -31.802 13.671 1.00 27.16 89 LEU A C 1
ATOM 700 O O . LEU A 1 89 ? 17.223 -32.973 13.356 1.00 27.16 89 LEU A O 1
ATOM 704 N N . PHE A 1 90 ? 15.847 -31.207 13.515 1.00 26.11 90 PHE A N 1
ATOM 705 C CA . PHE A 1 90 ? 14.834 -31.688 12.576 1.00 26.11 90 PHE A CA 1
ATOM 706 C C . PHE A 1 90 ? 14.850 -30.766 11.354 1.00 26.11 90 PHE A C 1
ATOM 708 O O . PHE A 1 90 ? 14.283 -29.674 11.368 1.00 26.11 90 PHE A O 1
ATOM 715 N N . PHE A 1 91 ? 15.536 -31.189 10.292 1.00 24.33 91 PHE A N 1
ATOM 716 C CA . PHE A 1 91 ? 15.438 -30.542 8.986 1.00 24.33 91 PHE A CA 1
ATOM 717 C C . PHE A 1 91 ? 14.126 -30.959 8.315 1.00 24.33 91 PHE A C 1
ATOM 719 O O . PHE A 1 91 ? 14.077 -31.925 7.560 1.00 24.33 91 PHE A O 1
ATOM 726 N N . SER A 1 92 ? 13.053 -30.207 8.545 1.00 25.83 92 SER A N 1
ATOM 727 C CA . SER A 1 92 ? 11.964 -30.134 7.572 1.00 25.83 92 SER A CA 1
ATOM 728 C C . SER A 1 92 ? 12.390 -29.155 6.475 1.00 25.83 92 SER A C 1
ATOM 730 O O . SER A 1 92 ? 12.265 -27.939 6.624 1.00 25.83 92 SER A O 1
ATOM 732 N N . SER A 1 93 ? 12.960 -29.690 5.395 1.00 27.75 93 SER A N 1
ATOM 733 C CA . SER A 1 93 ? 13.264 -28.942 4.174 1.00 27.75 93 SER A CA 1
ATOM 734 C C . SER A 1 93 ? 11.957 -28.589 3.462 1.00 27.75 93 SER A C 1
ATOM 736 O O . SER A 1 93 ? 11.454 -29.345 2.636 1.00 27.75 93 SER A O 1
ATOM 738 N N . THR A 1 94 ? 11.369 -27.441 3.792 1.00 25.86 94 THR A N 1
ATOM 739 C CA . THR A 1 94 ? 10.443 -26.775 2.876 1.00 25.86 94 THR A CA 1
ATOM 740 C C . THR A 1 94 ? 11.290 -26.033 1.851 1.00 25.86 94 THR A C 1
ATOM 742 O O . THR A 1 94 ? 11.864 -24.988 2.168 1.00 25.86 94 THR A O 1
ATOM 745 N N . GLN A 1 95 ? 11.398 -26.574 0.636 1.00 28.41 95 GLN A N 1
ATOM 746 C CA . GLN A 1 95 ? 11.900 -25.819 -0.509 1.00 28.41 95 GLN A CA 1
ATOM 747 C C . GLN A 1 95 ? 11.023 -24.568 -0.672 1.00 28.41 95 GLN A C 1
ATOM 749 O O . GLN A 1 95 ? 9.892 -24.654 -1.139 1.00 28.41 95 GLN A O 1
ATOM 754 N N . SER A 1 96 ? 11.517 -23.391 -0.276 1.00 35.06 96 SER A N 1
ATOM 755 C CA . SER A 1 96 ? 11.007 -22.164 -0.879 1.00 35.06 96 SER A CA 1
ATOM 756 C C . SER A 1 96 ? 11.648 -22.087 -2.257 1.00 35.06 96 SER A C 1
ATOM 758 O O . SER A 1 96 ? 12.852 -21.833 -2.355 1.00 35.06 96 SER A O 1
ATOM 760 N N . GLU A 1 97 ? 10.877 -22.340 -3.310 1.00 35.44 97 GLU A N 1
ATOM 761 C CA . GLU A 1 97 ? 11.287 -22.065 -4.685 1.00 35.44 97 GLU A CA 1
ATOM 762 C C . GLU A 1 97 ? 11.503 -20.549 -4.853 1.00 35.44 97 GLU A C 1
ATOM 764 O O . GLU A 1 97 ? 10.637 -19.806 -5.309 1.00 35.44 97 GLU A O 1
ATOM 769 N N . ASN A 1 98 ? 12.669 -20.054 -4.436 1.00 36.31 98 ASN A N 1
ATOM 770 C CA . ASN A 1 98 ? 13.137 -18.716 -4.771 1.00 36.31 98 ASN A CA 1
ATOM 771 C C . ASN A 1 98 ? 13.579 -18.748 -6.236 1.00 36.31 98 ASN A C 1
ATOM 773 O O . ASN A 1 98 ? 14.763 -18.896 -6.537 1.00 36.31 98 ASN A O 1
ATOM 777 N N . ILE A 1 99 ? 12.617 -18.656 -7.155 1.00 38.22 99 ILE A N 1
ATOM 778 C CA . ILE A 1 99 ? 12.896 -18.537 -8.586 1.00 38.22 99 ILE A CA 1
ATOM 779 C C . ILE A 1 99 ? 13.615 -17.200 -8.811 1.00 38.22 99 ILE A C 1
ATOM 781 O O . ILE A 1 99 ? 13.028 -16.120 -8.741 1.00 38.22 99 ILE A O 1
ATOM 785 N N . PHE A 1 100 ? 14.921 -17.294 -9.045 1.00 34.28 100 PHE A N 1
ATOM 786 C CA . PHE A 1 100 ? 15.827 -16.200 -9.381 1.00 34.28 100 PHE A CA 1
ATOM 787 C C . PHE A 1 100 ? 15.374 -15.460 -10.644 1.00 34.28 100 PHE A C 1
ATOM 789 O O . PHE A 1 100 ? 15.014 -16.089 -11.638 1.00 34.28 100 PHE A O 1
ATOM 796 N N . ARG A 1 101 ? 15.414 -14.120 -10.630 1.00 43.69 101 ARG A N 1
ATOM 797 C CA . ARG A 1 101 ? 15.075 -13.276 -11.792 1.00 43.69 101 ARG A CA 1
ATOM 798 C C . ARG A 1 101 ? 16.116 -12.175 -12.014 1.00 43.69 101 ARG A C 1
ATOM 800 O O . ARG A 1 101 ? 15.915 -11.056 -11.555 1.00 43.69 101 ARG A O 1
ATOM 807 N N . PRO A 1 102 ? 17.220 -12.470 -12.715 1.00 38.53 102 PRO A N 1
ATOM 808 C CA . PRO A 1 102 ? 18.366 -11.565 -12.806 1.00 38.53 102 PRO A CA 1
ATOM 809 C C . PRO A 1 102 ? 18.257 -10.414 -13.827 1.00 38.53 102 PRO A C 1
ATOM 811 O O . PRO A 1 102 ? 19.222 -9.676 -13.972 1.00 38.53 102 PRO A O 1
ATOM 814 N N . ASN A 1 103 ? 17.133 -10.208 -14.529 1.00 48.38 103 ASN A N 1
ATOM 815 C CA . ASN A 1 103 ? 17.159 -9.421 -15.779 1.00 48.38 103 ASN A CA 1
ATOM 816 C C . ASN A 1 103 ? 16.285 -8.155 -15.828 1.00 48.38 103 ASN A C 1
ATOM 818 O O . ASN A 1 103 ? 16.125 -7.586 -16.906 1.00 48.38 103 ASN A O 1
ATOM 822 N N . LEU A 1 104 ? 15.702 -7.692 -14.719 1.00 57.75 104 LEU A N 1
ATOM 823 C CA . LEU A 1 104 ? 14.978 -6.415 -14.743 1.00 57.75 104 LEU A CA 1
ATOM 824 C C . LEU A 1 104 ? 15.961 -5.262 -14.495 1.00 57.75 104 LEU A C 1
ATOM 826 O O . LEU A 1 104 ? 16.761 -5.349 -13.563 1.00 57.75 104 LEU A O 1
ATOM 830 N N . PRO A 1 105 ? 15.938 -4.184 -15.298 1.00 70.38 105 PRO A N 1
ATOM 831 C CA . PRO A 1 105 ? 16.763 -3.024 -15.008 1.00 70.38 105 PRO A CA 1
ATOM 832 C C . PRO A 1 105 ? 16.312 -2.397 -13.683 1.00 70.38 105 PRO A C 1
ATOM 834 O O . PRO A 1 105 ? 15.116 -2.275 -13.412 1.00 70.38 105 PRO A O 1
ATOM 837 N N . LEU A 1 106 ? 17.287 -2.024 -12.860 1.00 79.56 106 LEU A N 1
ATOM 838 C CA . LEU A 1 106 ? 17.105 -1.348 -11.580 1.00 79.56 106 LEU A CA 1
ATOM 839 C C . LEU A 1 106 ? 17.314 0.154 -11.781 1.00 79.56 106 LEU A C 1
ATOM 841 O O . LEU A 1 106 ? 18.271 0.557 -12.443 1.00 79.56 106 LEU A O 1
ATOM 845 N N . GLY A 1 107 ? 16.468 0.986 -11.185 1.00 80.44 107 GLY A N 1
ATOM 846 C CA . GLY A 1 107 ? 16.713 2.425 -11.147 1.00 80.44 107 GLY A CA 1
ATOM 847 C C . GLY A 1 107 ? 15.571 3.202 -10.514 1.00 80.44 107 GLY A C 1
ATOM 848 O O . GLY A 1 107 ? 14.664 2.619 -9.915 1.00 80.44 107 GLY A O 1
ATOM 849 N N . GLU A 1 108 ? 15.656 4.526 -10.607 1.00 88.06 108 GLU A N 1
ATOM 850 C CA . GLU A 1 108 ? 14.583 5.417 -10.175 1.00 88.06 108 GLU A CA 1
ATOM 851 C C . GLU A 1 108 ? 13.321 5.161 -10.985 1.00 88.06 108 GLU A C 1
ATOM 853 O O . GLU A 1 108 ? 13.380 5.017 -12.204 1.00 88.06 108 GLU A O 1
ATOM 858 N N . TYR A 1 109 ? 12.174 5.125 -10.315 1.00 87.69 109 TYR A N 1
ATOM 859 C CA . TYR A 1 109 ? 10.901 4.816 -10.951 1.00 87.69 109 TYR A CA 1
ATOM 860 C C . TYR A 1 109 ? 9.798 5.773 -10.509 1.00 87.69 109 TYR A C 1
ATOM 862 O O . TYR A 1 109 ? 9.887 6.448 -9.483 1.00 87.69 109 TYR A O 1
ATOM 870 N N . ARG A 1 110 ? 8.709 5.761 -11.274 1.00 89.56 110 ARG A N 1
ATOM 871 C CA . ARG A 1 110 ? 7.407 6.284 -10.862 1.00 89.56 110 ARG A CA 1
ATOM 872 C C . ARG A 1 110 ? 6.379 5.162 -10.789 1.00 89.56 110 ARG A C 1
ATOM 874 O O . ARG A 1 110 ? 6.452 4.197 -11.554 1.00 89.56 110 ARG A O 1
ATOM 881 N N . ILE A 1 111 ? 5.434 5.290 -9.862 1.00 90.75 111 ILE A N 1
ATOM 882 C CA . ILE A 1 111 ? 4.375 4.301 -9.641 1.00 90.75 111 ILE A CA 1
ATOM 883 C C . ILE A 1 111 ? 3.197 4.640 -10.540 1.00 90.75 111 ILE A C 1
ATOM 885 O O . ILE A 1 111 ? 2.619 5.714 -10.440 1.00 90.75 111 ILE A O 1
ATOM 889 N N . VAL A 1 112 ? 2.777 3.697 -11.372 1.00 90.81 112 VAL A N 1
ATOM 890 C CA . VAL A 1 112 ? 1.574 3.834 -12.192 1.00 90.81 112 VAL A CA 1
ATOM 891 C C . VAL A 1 112 ? 0.576 2.775 -11.750 1.00 90.81 112 VAL A C 1
ATOM 893 O O . VAL A 1 112 ? 0.703 1.614 -12.098 1.00 90.81 112 VAL A O 1
ATOM 896 N N . ILE A 1 113 ? -0.428 3.172 -10.969 1.00 92.69 113 ILE A N 1
ATOM 897 C CA . ILE A 1 113 ? -1.499 2.272 -10.509 1.00 92.69 113 ILE A CA 1
ATOM 898 C C . ILE A 1 113 ? -2.510 1.987 -11.633 1.00 92.69 113 ILE A C 1
ATOM 900 O O . ILE A 1 113 ? -3.233 2.890 -12.054 1.00 92.69 113 ILE A O 1
ATOM 904 N N . ASP A 1 114 ? -2.592 0.752 -12.109 1.00 91.56 114 ASP A N 1
ATOM 905 C CA . ASP A 1 114 ? -3.472 0.370 -13.220 1.00 91.56 114 ASP A CA 1
ATOM 906 C C . ASP A 1 114 ? -4.879 0.021 -12.743 1.00 91.56 114 ASP A C 1
ATOM 908 O O . ASP A 1 114 ? -5.875 0.448 -13.329 1.00 91.56 114 ASP A O 1
ATOM 912 N N . LYS A 1 115 ? -4.965 -0.809 -11.698 1.00 92.94 115 LYS A N 1
ATOM 913 C CA . LYS A 1 115 ? -6.226 -1.389 -11.228 1.00 92.94 115 LYS A CA 1
ATOM 914 C C . LYS A 1 115 ? -6.248 -1.477 -9.718 1.00 92.94 115 LYS A C 1
ATOM 916 O O . LYS A 1 115 ? -5.223 -1.723 -9.086 1.00 92.94 115 LYS A O 1
ATOM 921 N N . VAL A 1 116 ? -7.446 -1.346 -9.170 1.00 94.94 116 VAL A N 1
ATOM 922 C CA . VAL A 1 116 ? -7.734 -1.618 -7.769 1.00 94.94 116 VAL A CA 1
ATOM 923 C C . VAL A 1 116 ? -9.057 -2.361 -7.669 1.00 94.94 116 VAL A C 1
ATOM 925 O O . VAL A 1 116 ? -10.006 -2.010 -8.368 1.00 94.94 116 VAL A O 1
ATOM 928 N N . TYR A 1 117 ? -9.093 -3.438 -6.890 1.00 94.31 117 TYR A N 1
ATOM 929 C CA . TYR A 1 117 ? -10.278 -4.286 -6.750 1.00 94.31 117 TYR A CA 1
ATOM 930 C C . TYR A 1 117 ? -10.203 -5.156 -5.485 1.00 94.31 117 TYR A C 1
ATOM 932 O O . TYR A 1 117 ? -9.103 -5.490 -5.036 1.00 94.31 117 TYR A O 1
ATOM 940 N N . PRO A 1 118 ? -11.342 -5.544 -4.885 1.00 92.81 118 PRO A N 1
ATOM 941 C CA . PRO A 1 118 ? -11.351 -6.484 -3.767 1.00 92.81 118 PRO A CA 1
ATOM 942 C C . PRO A 1 118 ? -10.894 -7.877 -4.217 1.00 92.81 118 PRO A C 1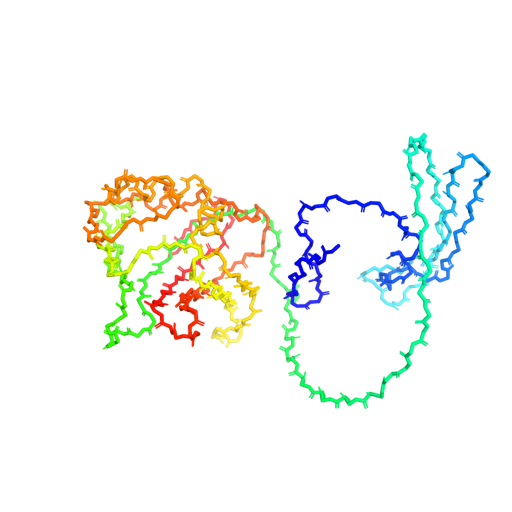
ATOM 944 O O . PRO A 1 118 ? -11.125 -8.278 -5.356 1.00 92.81 118 PRO A O 1
ATOM 947 N N . CYS A 1 119 ? -10.271 -8.645 -3.322 1.00 89.69 119 CYS A N 1
ATOM 948 C CA . CYS A 1 119 ? -9.818 -10.002 -3.663 1.00 89.69 119 CYS A CA 1
ATOM 949 C C . CYS A 1 119 ? -10.975 -10.971 -3.932 1.00 89.69 119 CYS A C 1
ATOM 951 O O . CYS A 1 119 ? -10.860 -11.847 -4.784 1.00 89.69 119 CYS A O 1
ATOM 953 N N . GLU A 1 120 ? -12.065 -10.825 -3.181 1.00 85.88 120 GLU A N 1
ATOM 954 C CA . GLU A 1 120 ? -13.269 -11.644 -3.281 1.00 85.88 120 GLU A CA 1
ATOM 955 C C . GLU A 1 120 ? -14.474 -10.701 -3.265 1.00 85.88 120 GLU A C 1
ATOM 957 O O . GLU A 1 120 ? -14.678 -9.974 -2.296 1.00 85.88 120 GLU A O 1
ATOM 962 N N . THR A 1 121 ? -15.263 -10.683 -4.338 1.00 72.06 121 THR A N 1
ATOM 963 C CA . THR A 1 121 ? -16.408 -9.765 -4.477 1.00 72.06 121 THR A CA 1
ATOM 964 C C . THR A 1 121 ? -17.637 -10.204 -3.682 1.00 72.06 121 THR A C 1
ATOM 966 O O . THR A 1 121 ? -18.530 -9.398 -3.450 1.00 72.06 121 THR A O 1
ATOM 969 N N . THR A 1 122 ? -17.697 -11.470 -3.260 1.00 68.88 122 THR A N 1
ATOM 970 C CA . THR A 1 122 ? -18.857 -12.065 -2.577 1.00 68.88 122 THR A CA 1
ATOM 971 C C . THR A 1 122 ? -18.739 -12.077 -1.054 1.00 68.88 122 THR A C 1
ATOM 973 O O . THR A 1 122 ? -19.740 -12.290 -0.370 1.00 68.88 122 THR A O 1
ATOM 976 N N . LYS A 1 123 ? -17.543 -11.850 -0.493 1.00 78.75 123 LYS A N 1
ATOM 977 C CA . LYS A 1 123 ? -17.351 -11.790 0.960 1.00 78.75 123 LYS A CA 1
ATOM 978 C C . LYS A 1 123 ? -17.579 -10.379 1.485 1.00 78.75 123 LYS A C 1
ATOM 980 O O . LYS A 1 123 ? -16.822 -9.456 1.193 1.00 78.75 123 LYS A O 1
ATOM 985 N N . ASN A 1 124 ? -18.565 -10.253 2.368 1.00 85.81 124 ASN A N 1
ATOM 986 C CA . ASN A 1 124 ? -18.799 -9.036 3.138 1.00 85.81 124 ASN A CA 1
ATOM 987 C C . ASN A 1 124 ? -17.801 -8.937 4.292 1.00 85.81 124 ASN A C 1
ATOM 989 O O . ASN A 1 124 ? -18.067 -9.322 5.429 1.00 85.81 124 ASN A O 1
ATOM 993 N N . HIS A 1 125 ? -16.622 -8.424 3.971 1.00 93.88 125 HIS A N 1
ATOM 994 C CA . HIS A 1 125 ? -15.594 -8.100 4.946 1.00 93.88 125 HIS A CA 1
ATOM 995 C C . HIS A 1 125 ? -16.005 -6.884 5.808 1.00 93.88 125 HIS A C 1
ATOM 997 O O . HIS A 1 125 ? -16.650 -5.972 5.289 1.00 93.88 125 HIS A O 1
ATOM 1003 N N . PRO A 1 126 ? -15.639 -6.825 7.106 1.00 95.62 126 PRO A N 1
ATOM 1004 C CA . PRO A 1 126 ? -15.891 -5.658 7.958 1.00 95.62 126 PRO A CA 1
ATOM 1005 C C . PRO A 1 126 ? -15.237 -4.361 7.472 1.00 95.62 126 PRO A C 1
ATOM 1007 O O . PRO A 1 126 ? -15.741 -3.276 7.750 1.00 95.62 126 PRO A O 1
ATOM 1010 N N . ILE A 1 127 ? -14.110 -4.461 6.765 1.00 96.31 127 ILE A N 1
ATOM 1011 C CA . ILE A 1 127 ? -13.453 -3.326 6.119 1.00 96.31 127 ILE A CA 1
ATOM 1012 C C . ILE A 1 127 ? -13.555 -3.505 4.601 1.00 96.31 127 ILE A C 1
ATOM 1014 O O . ILE A 1 127 ? -13.049 -4.477 4.032 1.00 96.31 127 ILE A O 1
ATOM 1018 N N . GLN A 1 128 ? -14.208 -2.553 3.941 1.00 95.12 128 GLN A N 1
ATOM 1019 C CA . GLN A 1 128 ? -14.564 -2.625 2.527 1.00 95.12 128 GLN A CA 1
ATOM 1020 C C . GLN A 1 128 ? -13.982 -1.443 1.764 1.00 95.12 128 GLN A C 1
ATOM 1022 O O . GLN A 1 128 ? -14.065 -0.296 2.203 1.00 95.12 128 GLN A O 1
ATOM 1027 N N . TYR A 1 129 ? -13.424 -1.740 0.595 1.00 94.38 129 TYR A N 1
ATOM 1028 C CA . TYR A 1 129 ? -12.843 -0.762 -0.314 1.00 94.38 129 TYR A CA 1
ATOM 1029 C C . TYR A 1 129 ? -13.548 -0.878 -1.662 1.00 94.38 129 TYR A C 1
ATOM 1031 O O . TYR A 1 129 ? -13.188 -1.711 -2.495 1.00 94.38 129 TYR A O 1
ATOM 1039 N N . ASN A 1 130 ? -14.569 -0.052 -1.875 1.00 94.06 130 ASN A N 1
ATOM 1040 C CA . ASN A 1 130 ? -15.329 -0.013 -3.123 1.00 94.06 130 ASN A CA 1
ATOM 1041 C C . ASN A 1 130 ? -14.745 1.066 -4.028 1.00 94.06 130 ASN A C 1
ATOM 1043 O O . ASN A 1 130 ? -15.383 2.082 -4.310 1.00 94.06 130 ASN A O 1
ATOM 1047 N N . TRP A 1 131 ? -13.483 0.878 -4.404 1.00 94.81 131 TRP A N 1
ATOM 1048 C CA . TRP A 1 131 ? -12.717 1.845 -5.176 1.00 94.81 131 TRP A CA 1
ATOM 1049 C C . TRP A 1 131 ? -12.714 1.505 -6.658 1.00 94.81 131 TRP A C 1
ATOM 1051 O O . TRP A 1 131 ? -12.659 0.339 -7.043 1.00 94.81 131 TRP A O 1
ATOM 1061 N N . TYR A 1 132 ? -12.705 2.536 -7.493 1.00 94.44 132 TYR A N 1
ATOM 1062 C CA . TYR A 1 132 ? -12.542 2.402 -8.933 1.00 94.44 132 TYR A CA 1
ATOM 1063 C C . TYR A 1 132 ? -11.847 3.637 -9.5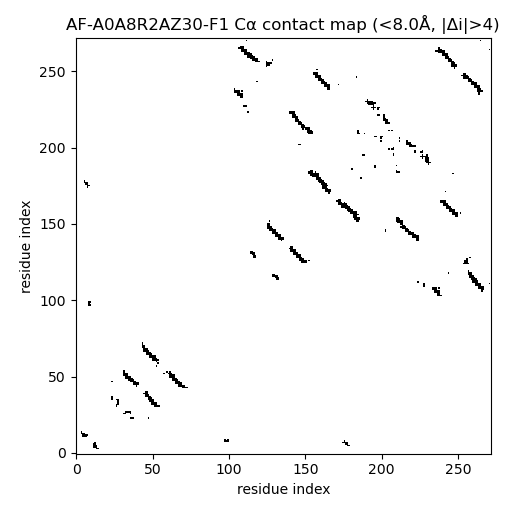04 1.00 94.44 132 TYR A C 1
ATOM 1065 O O . TYR A 1 132 ? -11.879 4.722 -8.920 1.00 94.44 132 TYR A O 1
ATOM 1073 N N . PHE A 1 133 ? -11.218 3.478 -10.665 1.00 94.56 133 PHE A N 1
ATOM 1074 C CA . PHE A 1 133 ? -10.627 4.596 -11.390 1.00 94.56 133 PHE A CA 1
ATOM 1075 C C . PHE A 1 133 ? -11.616 5.164 -12.404 1.00 94.56 133 PHE A C 1
ATOM 1077 O O . PHE A 1 133 ? -12.213 4.427 -13.186 1.00 94.56 133 PHE A O 1
ATOM 1084 N N . SER A 1 134 ? -11.762 6.487 -12.410 1.00 93.94 134 SER A N 1
ATOM 1085 C CA . SER A 1 134 ? -12.600 7.230 -13.348 1.00 93.94 134 SER A CA 1
ATOM 1086 C C . SER A 1 134 ? -11.745 8.231 -14.108 1.00 93.94 134 SER A C 1
ATOM 1088 O O . SER A 1 134 ? -11.086 9.085 -13.515 1.00 93.94 134 SER A O 1
ATOM 1090 N N . LYS A 1 135 ? -11.788 8.175 -15.437 1.00 92.75 135 LYS A N 1
ATOM 1091 C CA . LYS A 1 135 ? -11.128 9.172 -16.280 1.00 92.75 135 LYS A CA 1
ATOM 1092 C C . LYS A 1 135 ? -11.935 10.473 -16.242 1.00 92.75 135 LYS A C 1
ATOM 1094 O O . LYS A 1 135 ? -13.120 10.460 -16.561 1.00 92.75 135 LYS A O 1
ATOM 1099 N N . LYS A 1 136 ? -11.316 11.578 -15.821 1.00 90.56 136 LYS A N 1
ATOM 1100 C CA . LYS A 1 136 ? -11.946 12.912 -15.792 1.00 90.56 136 LYS A CA 1
ATOM 1101 C C . LYS A 1 136 ? -11.596 13.726 -17.029 1.00 90.56 136 LYS A C 1
ATOM 1103 O O . LYS A 1 136 ? -12.443 14.422 -17.572 1.00 90.56 136 LYS A O 1
ATOM 1108 N N . THR A 1 137 ? -10.350 13.623 -17.488 1.00 90.56 137 THR A N 1
ATOM 1109 C CA . THR A 1 137 ? -9.874 14.230 -18.740 1.00 90.56 137 THR A CA 1
ATOM 1110 C C . THR A 1 137 ? -8.964 13.250 -19.479 1.00 90.56 137 THR A C 1
ATOM 1112 O O . THR A 1 137 ? -8.675 12.161 -18.987 1.00 90.56 137 THR A O 1
ATOM 1115 N N . SER A 1 138 ? -8.448 13.622 -20.654 1.00 83.38 138 SER A N 1
ATOM 1116 C CA . SER A 1 138 ? -7.448 12.809 -21.362 1.00 83.38 138 SER A CA 1
ATOM 1117 C C . SER A 1 138 ? -6.190 12.523 -20.528 1.00 83.38 138 SER A C 1
ATOM 1119 O O . SER A 1 138 ? -5.562 11.490 -20.748 1.00 83.38 138 SER A O 1
ATOM 1121 N N . LYS A 1 139 ? -5.859 13.396 -19.563 1.00 84.69 139 LYS A N 1
ATOM 1122 C CA . LYS A 1 139 ? -4.632 13.348 -18.747 1.00 84.69 139 LYS A CA 1
ATOM 1123 C C . LYS A 1 139 ? -4.862 13.035 -17.263 1.00 84.69 139 LYS A C 1
ATOM 1125 O O . LYS A 1 139 ? -3.898 12.702 -16.580 1.00 84.69 139 LYS A O 1
ATOM 1130 N N . ILE A 1 140 ? -6.090 13.183 -16.762 1.00 89.12 140 ILE A N 1
ATOM 1131 C CA . ILE A 1 140 ? -6.417 13.050 -15.336 1.00 89.12 140 ILE A CA 1
ATOM 1132 C C . ILE A 1 140 ? -7.326 11.841 -15.133 1.00 89.12 140 ILE A C 1
ATOM 1134 O O . ILE A 1 140 ? -8.437 11.783 -15.672 1.00 89.12 140 ILE A O 1
ATOM 1138 N N . THR A 1 141 ? -6.858 10.921 -14.296 1.00 93.69 141 THR A N 1
ATOM 1139 C CA . THR A 1 141 ? -7.623 9.782 -13.791 1.00 93.69 141 THR A CA 1
ATOM 1140 C C . THR A 1 141 ? -7.739 9.922 -12.282 1.00 93.69 141 THR A C 1
ATOM 1142 O O . THR A 1 141 ? -6.734 10.091 -11.592 1.00 93.69 141 THR A O 1
ATOM 1145 N N . GLU A 1 142 ? -8.962 9.852 -11.775 1.00 95.69 142 GLU A N 1
ATOM 1146 C CA . GLU A 1 142 ? -9.264 9.986 -10.355 1.00 95.69 142 GLU A CA 1
ATOM 1147 C C . GLU A 1 142 ? -9.610 8.622 -9.751 1.00 95.69 142 GLU A C 1
ATOM 1149 O O . GLU A 1 142 ? -10.316 7.821 -10.366 1.00 95.69 142 GLU A O 1
ATOM 1154 N N . LEU A 1 143 ? -9.146 8.371 -8.530 1.00 96.12 143 LEU A N 1
ATOM 1155 C CA . LEU A 1 143 ? -9.675 7.334 -7.654 1.00 96.12 143 LEU A CA 1
ATOM 1156 C C . LEU A 1 143 ? -11.007 7.821 -7.077 1.00 96.12 143 LEU A C 1
ATOM 1158 O O . LEU A 1 143 ? -11.053 8.870 -6.434 1.00 96.12 143 LEU A O 1
ATOM 1162 N N . LYS A 1 144 ? -12.076 7.061 -7.299 1.00 96.50 144 LYS A N 1
ATOM 1163 C CA . LYS A 1 144 ? -13.421 7.322 -6.779 1.00 96.50 144 LYS A CA 1
ATOM 1164 C C . LYS A 1 144 ? -13.943 6.123 -6.004 1.00 96.50 144 LYS A C 1
ATOM 1166 O O . LYS A 1 144 ? -13.402 5.022 -6.100 1.00 96.50 144 LYS A O 1
ATOM 1171 N N . GLY A 1 145 ? -15.019 6.350 -5.259 1.00 95.56 145 GLY A N 1
ATOM 1172 C CA . GLY A 1 145 ? -15.735 5.306 -4.541 1.00 95.56 145 GLY A CA 1
ATOM 1173 C C . GLY A 1 145 ? -15.812 5.568 -3.048 1.00 95.56 145 GLY A C 1
ATOM 1174 O O . GLY A 1 145 ? -15.744 6.717 -2.602 1.00 95.56 145 GLY A O 1
ATOM 1175 N N . ASN A 1 146 ? -15.978 4.494 -2.280 1.00 96.19 146 ASN A N 1
ATOM 1176 C CA . ASN A 1 146 ? -16.098 4.576 -0.832 1.00 96.19 146 ASN A CA 1
ATOM 1177 C C . ASN A 1 146 ? -15.186 3.585 -0.105 1.00 96.19 146 ASN A C 1
ATOM 1179 O O . ASN A 1 146 ? -14.764 2.562 -0.648 1.00 96.19 146 ASN A O 1
ATOM 1183 N N . THR A 1 147 ? -14.894 3.934 1.138 1.00 96.00 147 THR A N 1
ATOM 1184 C CA . THR A 1 147 ? -14.243 3.083 2.121 1.00 96.00 147 THR A CA 1
ATOM 1185 C C . THR A 1 147 ? -15.190 2.946 3.301 1.00 96.00 147 THR A C 1
ATOM 1187 O O . THR A 1 147 ? -15.533 3.953 3.922 1.00 96.00 147 THR A O 1
ATOM 1190 N N . THR A 1 148 ? -15.589 1.722 3.631 1.00 97.06 148 THR A N 1
ATOM 1191 C CA . THR A 1 148 ? -16.460 1.438 4.776 1.00 97.06 148 THR A CA 1
ATOM 1192 C C . THR A 1 148 ? -15.696 0.649 5.824 1.00 97.06 148 THR A C 1
ATOM 1194 O O . THR A 1 148 ? -15.165 -0.425 5.550 1.00 97.06 148 THR A O 1
ATOM 1197 N N . PHE A 1 149 ? -15.662 1.179 7.040 1.00 97.31 149 PHE A N 1
ATOM 1198 C CA . PHE A 1 149 ? -15.082 0.559 8.221 1.00 97.31 149 PHE A CA 1
ATOM 1199 C C . PHE A 1 149 ? -16.211 0.228 9.197 1.00 97.31 149 PHE A C 1
ATOM 1201 O O . PHE A 1 149 ? -16.761 1.136 9.812 1.00 97.31 149 PHE A O 1
ATOM 1208 N N . LEU A 1 150 ? -16.570 -1.055 9.332 1.00 97.25 150 LEU A N 1
ATOM 1209 C CA . LEU A 1 150 ? -17.504 -1.547 10.364 1.00 97.25 150 LEU A CA 1
ATOM 1210 C C . LEU A 1 150 ? -16.805 -1.813 11.706 1.00 97.25 150 LEU A C 1
ATOM 1212 O O . LEU A 1 150 ? -17.450 -1.915 12.744 1.00 97.25 150 LEU A O 1
ATOM 1216 N N . ILE A 1 151 ? -15.478 -1.912 11.674 1.00 97.12 151 ILE A N 1
ATOM 1217 C CA . ILE A 1 151 ? -14.575 -1.953 12.826 1.00 97.12 151 ILE A CA 1
ATOM 1218 C C . ILE A 1 151 ? -13.528 -0.848 12.642 1.00 97.12 151 ILE A C 1
ATOM 1220 O O . ILE A 1 151 ? -13.244 -0.499 11.492 1.00 97.12 151 ILE A O 1
ATOM 1224 N N . PRO A 1 152 ? -12.953 -0.280 13.716 1.00 97.12 152 PRO A N 1
ATOM 1225 C CA . PRO A 1 152 ? -11.913 0.732 13.575 1.00 97.12 152 PRO A CA 1
ATOM 1226 C C . PRO A 1 152 ? -10.711 0.170 12.809 1.00 97.12 152 PRO A C 1
ATOM 1228 O O . PRO A 1 152 ? -10.310 -0.981 13.001 1.00 97.12 152 PRO A O 1
ATOM 1231 N N . PHE A 1 153 ? -10.120 0.988 11.940 1.00 97.69 153 PHE A N 1
ATOM 1232 C CA . PHE A 1 153 ? -8.867 0.636 11.281 1.00 97.69 153 PHE A CA 1
ATOM 1233 C C . PHE A 1 153 ? -7.705 1.096 12.161 1.00 97.69 153 PHE A C 1
ATOM 1235 O O . PHE A 1 153 ? -7.314 2.267 12.154 1.00 97.69 153 PHE A O 1
ATOM 1242 N N . ASP A 1 154 ? -7.188 0.169 12.962 1.00 97.19 154 ASP A N 1
ATOM 1243 C CA . ASP A 1 154 ? -6.208 0.434 14.010 1.00 97.19 154 ASP A CA 1
ATOM 1244 C C . ASP A 1 154 ? -5.031 -0.565 13.994 1.00 97.19 154 ASP A C 1
ATOM 1246 O O . ASP A 1 154 ? -4.850 -1.350 13.059 1.00 97.19 154 ASP A O 1
ATOM 1250 N N . ASP A 1 155 ? -4.178 -0.492 15.016 1.00 97.44 155 ASP A N 1
ATOM 1251 C CA . ASP A 1 155 ? -2.999 -1.352 15.165 1.00 97.44 155 ASP A CA 1
ATOM 1252 C C . ASP A 1 155 ? -3.289 -2.688 15.874 1.00 97.44 155 ASP A C 1
ATOM 1254 O O . ASP A 1 155 ? -2.354 -3.428 16.175 1.00 97.44 155 ASP A O 1
ATOM 1258 N N . THR A 1 156 ? -4.556 -3.025 16.134 1.00 97.06 156 THR A N 1
ATOM 1259 C CA . THR A 1 156 ? -4.943 -4.388 16.546 1.00 97.06 156 THR A CA 1
ATOM 1260 C C . THR A 1 156 ? -5.001 -5.340 15.350 1.00 97.06 156 THR A C 1
ATOM 1262 O O . THR A 1 156 ? -4.931 -6.562 15.510 1.00 97.06 156 THR A O 1
ATOM 1265 N N . LEU A 1 157 ? -5.100 -4.783 14.139 1.00 97.56 157 LEU A N 1
ATOM 1266 C CA . LEU A 1 157 ? -5.105 -5.522 12.889 1.00 97.56 157 LEU A CA 1
ATOM 1267 C C . LEU A 1 157 ? -3.681 -5.857 12.434 1.00 97.56 157 LEU A C 1
ATOM 1269 O O . LEU A 1 157 ? -2.764 -5.035 12.473 1.00 97.56 157 LEU A O 1
ATOM 1273 N N . THR A 1 158 ? -3.521 -7.066 11.908 1.00 96.19 158 THR A N 1
ATOM 1274 C CA . THR A 1 158 ? -2.309 -7.507 11.215 1.00 96.19 158 THR A CA 1
ATOM 1275 C C . THR A 1 158 ? -2.432 -7.208 9.725 1.00 96.19 158 THR A C 1
ATOM 1277 O O . THR A 1 158 ? -3.449 -7.528 9.113 1.00 96.19 158 THR A O 1
ATOM 1280 N N . LEU A 1 159 ? -1.389 -6.629 9.135 1.00 94.94 159 LEU A N 1
ATOM 1281 C CA . LEU A 1 159 ? -1.247 -6.456 7.692 1.00 94.94 159 LEU A CA 1
ATOM 1282 C C . LEU A 1 159 ? -0.390 -7.595 7.128 1.00 94.94 159 LEU A C 1
ATOM 1284 O O . LEU A 1 159 ? 0.735 -7.812 7.580 1.00 94.94 159 LEU A O 1
ATOM 1288 N N . ASP A 1 160 ? -0.937 -8.277 6.128 1.00 92.50 160 ASP A N 1
ATOM 1289 C CA . ASP A 1 160 ? -0.299 -9.300 5.301 1.00 92.50 160 ASP A CA 1
ATOM 1290 C C . ASP A 1 160 ? -0.265 -8.784 3.859 1.00 92.50 160 ASP A C 1
ATOM 1292 O O . ASP A 1 160 ? -1.295 -8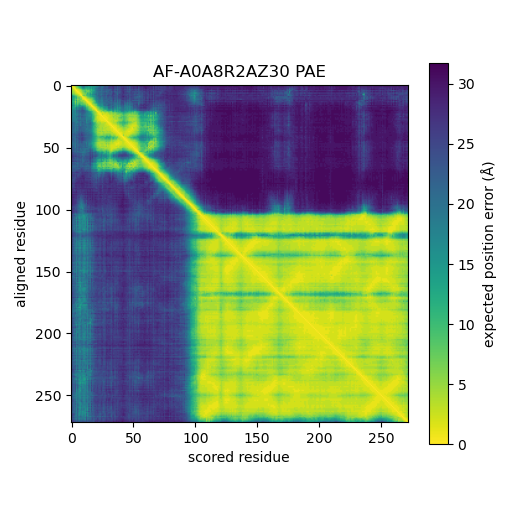.615 3.204 1.00 92.50 160 ASP A O 1
ATOM 1296 N N . TYR A 1 161 ? 0.932 -8.434 3.412 1.00 87.19 161 TYR A N 1
ATOM 1297 C CA . TYR A 1 161 ? 1.188 -7.695 2.187 1.00 87.19 161 TYR A CA 1
ATOM 1298 C C . TYR A 1 161 ? 2.054 -8.557 1.274 1.00 87.19 161 TYR A C 1
ATOM 1300 O O . TYR A 1 161 ? 3.198 -8.867 1.611 1.00 87.19 161 TYR A O 1
ATOM 1308 N N . ASN A 1 162 ? 1.522 -8.944 0.116 1.00 88.38 162 ASN A N 1
ATOM 1309 C CA . ASN A 1 162 ? 2.218 -9.778 -0.859 1.00 88.38 162 ASN A CA 1
ATOM 1310 C C . ASN A 1 162 ? 2.344 -9.050 -2.194 1.00 88.38 162 ASN A C 1
ATOM 1312 O O . ASN A 1 162 ? 1.348 -8.734 -2.841 1.00 88.38 162 ASN A O 1
ATOM 1316 N N . PHE A 1 163 ? 3.576 -8.810 -2.612 1.00 87.69 163 PHE A N 1
ATOM 1317 C CA . PHE A 1 163 ? 3.915 -8.350 -3.947 1.00 87.69 163 PHE A CA 1
ATOM 1318 C C . PHE A 1 163 ? 4.166 -9.564 -4.831 1.00 87.69 163 PHE A C 1
ATOM 1320 O O . PHE A 1 163 ? 4.909 -10.468 -4.458 1.00 87.69 163 PHE A O 1
ATOM 1327 N N . ALA A 1 164 ? 3.585 -9.564 -6.020 1.00 89.50 164 ALA A N 1
ATOM 1328 C CA . ALA A 1 164 ? 3.882 -10.481 -7.105 1.00 89.50 164 ALA A CA 1
ATOM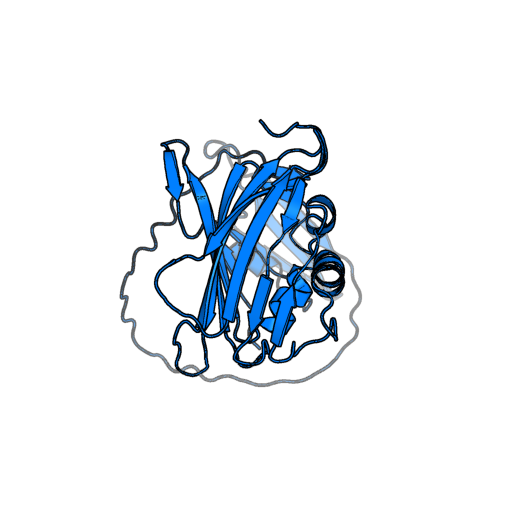 1329 C C . ALA A 1 164 ? 4.439 -9.681 -8.286 1.00 89.50 164 ALA A C 1
ATOM 1331 O O . ALA A 1 164 ? 4.003 -8.556 -8.533 1.00 89.50 164 ALA A O 1
ATOM 1332 N N . SER A 1 165 ? 5.386 -10.258 -9.019 1.00 89.94 165 SER A N 1
ATOM 1333 C CA . SER A 1 165 ? 5.965 -9.654 -10.226 1.00 89.94 165 SER A CA 1
ATOM 1334 C C . SER A 1 165 ? 5.461 -10.377 -11.468 1.00 89.94 165 SER A C 1
ATOM 1336 O O . SER A 1 165 ? 5.170 -11.574 -11.427 1.00 89.94 165 SER A O 1
ATOM 1338 N N . TRP A 1 166 ? 5.343 -9.669 -12.586 1.00 87.56 166 TRP A N 1
ATOM 1339 C CA . TRP A 1 166 ? 4.943 -10.288 -13.844 1.00 87.56 166 TRP A CA 1
ATOM 1340 C C . TRP A 1 166 ? 6.077 -11.128 -14.451 1.00 87.56 166 TRP A C 1
ATOM 1342 O O . TRP A 1 166 ? 7.241 -10.728 -14.475 1.00 87.56 166 TRP A O 1
ATOM 1352 N N . GLY A 1 167 ? 5.755 -12.340 -14.894 1.00 79.00 167 GLY A N 1
ATOM 1353 C CA . GLY A 1 167 ? 6.655 -13.296 -15.535 1.00 79.00 167 GLY A CA 1
ATOM 1354 C C . GLY A 1 167 ? 7.055 -12.941 -16.952 1.00 79.00 167 GLY A C 1
ATOM 1355 O O . GLY A 1 167 ? 6.216 -12.530 -17.743 1.00 79.00 167 GLY A O 1
ATOM 1356 N N . SER A 1 168 ? 8.318 -13.212 -17.299 1.00 75.12 168 SER A N 1
ATOM 1357 C CA . SER A 1 168 ? 8.769 -13.242 -18.697 1.00 75.12 168 SER A CA 1
ATOM 1358 C C . SER A 1 168 ? 8.031 -14.310 -19.512 1.00 75.12 168 SER A C 1
ATOM 1360 O O . SER A 1 168 ? 7.776 -14.113 -20.691 1.00 75.12 168 SER A O 1
ATOM 1362 N N . THR A 1 169 ? 7.628 -15.408 -18.869 1.00 79.25 169 THR A N 1
ATOM 1363 C CA . THR A 1 169 ? 6.808 -16.485 -19.445 1.00 79.25 169 THR A CA 1
ATOM 1364 C C . THR A 1 169 ? 5.304 -16.184 -19.427 1.00 79.25 169 THR A C 1
ATOM 1366 O O . THR A 1 169 ? 4.506 -17.051 -19.768 1.00 79.25 169 THR A O 1
ATOM 1369 N N . GLY A 1 170 ? 4.900 -14.983 -18.997 1.00 80.81 170 GLY A N 1
ATOM 1370 C CA . GLY A 1 170 ? 3.509 -14.647 -18.699 1.00 80.81 170 GLY A CA 1
ATOM 1371 C C . GLY A 1 170 ? 3.047 -15.189 -17.341 1.00 80.81 170 GLY A C 1
ATOM 1372 O O . GLY A 1 170 ? 3.487 -16.242 -16.881 1.00 80.81 170 GLY A O 1
ATOM 1373 N N . GLY A 1 171 ? 2.169 -14.439 -16.670 1.00 89.12 171 GLY A N 1
ATOM 1374 C CA . GLY A 1 171 ? 1.600 -14.802 -15.369 1.00 89.12 171 GLY A CA 1
ATOM 1375 C C . GLY A 1 171 ? 2.239 -14.092 -14.173 1.00 89.12 171 GLY A C 1
ATOM 1376 O O . GLY A 1 171 ? 3.305 -13.483 -14.264 1.00 89.12 171 GLY A O 1
ATOM 1377 N N . TRP A 1 172 ? 1.557 -14.154 -13.029 1.00 89.38 172 TRP A N 1
ATOM 1378 C CA . TRP A 1 172 ? 2.024 -13.565 -11.776 1.00 89.38 172 TRP A CA 1
ATOM 1379 C C . TRP A 1 172 ? 2.932 -14.534 -11.032 1.00 89.38 172 TRP A C 1
ATOM 1381 O O . TRP A 1 172 ? 2.507 -15.635 -10.690 1.00 89.38 172 TRP A O 1
ATOM 1391 N N . VAL A 1 173 ? 4.147 -14.097 -10.715 1.00 86.25 173 VAL A N 1
ATOM 1392 C CA . VAL A 1 173 ? 5.047 -14.837 -9.831 1.00 86.25 173 VAL A CA 1
ATOM 1393 C C . VAL A 1 173 ? 4.968 -14.244 -8.432 1.00 86.25 173 VAL A C 1
ATOM 1395 O O . VAL A 1 173 ? 5.320 -13.072 -8.253 1.00 86.25 173 VAL A O 1
ATOM 1398 N N . PRO A 1 174 ? 4.436 -15.010 -7.461 1.00 83.31 174 PRO A N 1
ATOM 1399 C CA . PRO A 1 174 ? 4.149 -14.514 -6.125 1.00 83.31 174 PRO A CA 1
ATOM 1400 C C . PRO A 1 174 ? 5.435 -14.268 -5.337 1.00 83.31 174 PRO A C 1
ATOM 1402 O O . PRO A 1 174 ? 6.525 -14.658 -5.752 1.00 83.31 174 PRO A O 1
ATOM 1405 N N . ASN A 1 175 ? 5.285 -13.662 -4.158 1.00 77.25 175 ASN A N 1
ATOM 1406 C CA . ASN A 1 175 ? 6.369 -13.502 -3.184 1.00 77.25 175 ASN A CA 1
ATOM 1407 C C . ASN A 1 175 ? 7.551 -12.671 -3.715 1.00 77.25 175 ASN A C 1
ATOM 1409 O O . ASN A 1 175 ? 8.673 -12.790 -3.227 1.00 77.25 175 ASN A O 1
ATOM 1413 N N . ALA A 1 176 ? 7.260 -11.780 -4.668 1.00 78.19 176 ALA A N 1
ATOM 1414 C CA . ALA A 1 176 ? 8.131 -10.705 -5.118 1.00 78.19 176 ALA A CA 1
ATOM 1415 C C . ALA A 1 176 ? 8.480 -9.709 -3.987 1.00 78.19 176 ALA A C 1
ATOM 1417 O O . ALA A 1 176 ? 9.395 -8.910 -4.097 1.0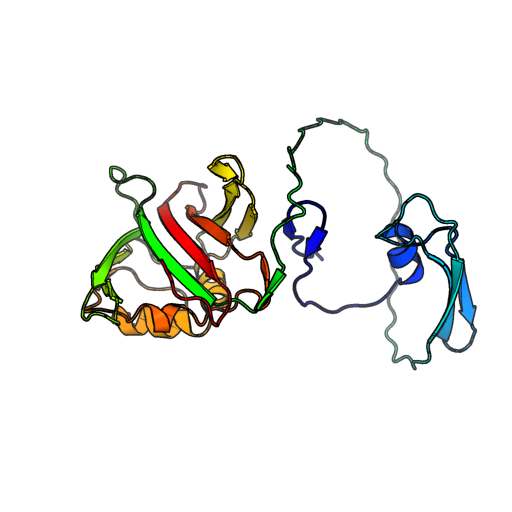0 78.19 176 ALA A O 1
ATOM 1418 N N . TYR A 1 177 ? 7.710 -9.692 -2.908 1.00 79.69 177 TYR A N 1
ATOM 1419 C CA . TYR A 1 177 ? 8.073 -9.099 -1.625 1.00 79.69 177 TYR A CA 1
ATOM 1420 C C . TYR A 1 177 ? 6.955 -9.452 -0.647 1.00 79.69 177 TYR A C 1
ATOM 1422 O O . TYR A 1 177 ? 5.783 -9.467 -1.026 1.00 79.69 177 TYR A O 1
ATOM 1430 N N . ILE A 1 178 ? 7.299 -9.763 0.600 1.00 83.12 178 ILE A N 1
ATOM 143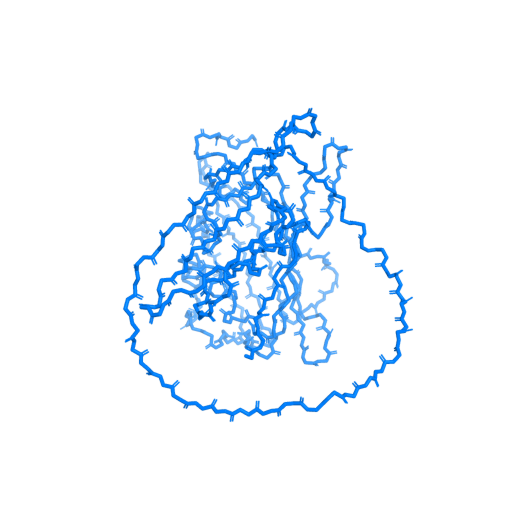1 C CA . ILE A 1 178 ? 6.312 -10.084 1.633 1.00 83.12 178 ILE A CA 1
ATOM 1432 C C . ILE A 1 178 ? 6.563 -9.189 2.836 1.00 83.12 178 ILE A C 1
ATOM 1434 O O . ILE A 1 178 ? 7.681 -9.133 3.351 1.00 83.12 178 ILE A O 1
ATOM 1438 N N . LEU A 1 179 ? 5.513 -8.524 3.306 1.00 82.38 179 LEU A N 1
ATOM 1439 C CA . LEU A 1 179 ? 5.521 -7.766 4.548 1.00 82.38 179 LEU A CA 1
ATOM 1440 C C . LEU A 1 179 ? 4.372 -8.237 5.435 1.00 82.38 179 LEU A C 1
ATOM 1442 O O . LEU A 1 179 ? 3.204 -8.066 5.104 1.00 82.38 179 LEU A O 1
ATOM 1446 N N . ASN A 1 180 ? 4.738 -8.775 6.596 1.00 86.81 180 ASN A N 1
ATOM 1447 C CA . ASN A 1 180 ? 3.805 -9.192 7.633 1.00 86.81 180 ASN A CA 1
ATOM 1448 C C . ASN A 1 180 ? 4.083 -8.381 8.898 1.00 86.81 180 ASN A C 1
ATOM 1450 O O . ASN A 1 180 ? 5.170 -8.469 9.470 1.00 86.81 180 ASN A O 1
ATOM 1454 N N . THR A 1 181 ? 3.113 -7.584 9.337 1.00 89.56 181 THR A N 1
ATOM 1455 C CA . THR A 1 181 ? 3.248 -6.702 10.505 1.00 89.56 181 THR A CA 1
ATOM 1456 C C . THR A 1 181 ? 1.987 -6.732 11.349 1.00 89.56 181 THR A C 1
ATOM 1458 O O . THR A 1 181 ? 0.876 -6.725 10.828 1.00 89.56 181 THR A O 1
ATOM 1461 N N . LYS A 1 182 ? 2.153 -6.727 12.672 1.00 92.31 182 LYS A N 1
ATOM 1462 C CA . LYS A 1 182 ? 1.037 -6.735 13.628 1.00 92.31 182 LYS A CA 1
ATOM 1463 C C . LYS A 1 182 ? 0.378 -5.364 13.821 1.00 92.31 182 LYS A C 1
ATOM 1465 O O . LYS A 1 182 ? -0.571 -5.283 14.577 1.00 92.31 182 LYS A O 1
ATOM 1470 N N . LYS A 1 183 ? 0.911 -4.304 13.200 1.00 93.00 183 LYS A N 1
ATOM 1471 C CA . LYS A 1 183 ? 0.428 -2.920 13.333 1.00 93.00 183 LYS A CA 1
ATOM 1472 C C . LYS A 1 183 ? -0.014 -2.379 11.978 1.00 93.00 183 LYS A C 1
ATOM 1474 O O . LYS A 1 183 ? 0.776 -1.719 11.296 1.00 93.00 183 LYS A O 1
ATOM 1479 N N . ALA A 1 184 ? -1.220 -2.734 11.541 1.00 95.00 184 ALA A N 1
ATOM 1480 C CA . ALA A 1 184 ? -1.689 -2.406 10.199 1.00 95.00 184 ALA A CA 1
ATOM 1481 C C . ALA A 1 184 ? -1.792 -0.895 9.954 1.00 95.00 184 ALA A C 1
ATOM 1483 O O . ALA A 1 184 ? -1.176 -0.410 9.003 1.00 95.00 184 ALA A O 1
ATOM 1484 N N . CYS A 1 185 ? -2.520 -0.150 10.793 1.00 96.44 185 CYS A N 1
ATOM 1485 C CA . CYS A 1 185 ? -2.790 1.264 10.530 1.00 96.44 185 CYS A CA 1
ATOM 1486 C C . CYS A 1 185 ? -1.509 2.099 10.483 1.00 96.44 185 CYS A C 1
ATOM 1488 O O . CYS A 1 185 ? -1.243 2.772 9.484 1.00 96.44 185 CYS A O 1
ATOM 1490 N N . SER A 1 186 ? -0.672 2.005 11.517 1.00 95.06 186 SER A N 1
ATOM 1491 C CA . SER A 1 186 ? 0.582 2.757 11.582 1.00 95.06 186 SER A CA 1
ATOM 1492 C C . SER A 1 186 ? 1.535 2.365 10.454 1.00 95.06 186 SER A C 1
ATOM 1494 O O . SER A 1 186 ? 2.215 3.228 9.901 1.00 95.06 186 SER A O 1
ATOM 1496 N N . THR A 1 187 ? 1.572 1.084 10.062 1.00 93.38 187 THR A N 1
ATOM 1497 C CA . THR A 1 187 ? 2.426 0.657 8.942 1.00 93.38 187 THR A CA 1
ATOM 1498 C C . THR A 1 187 ? 1.925 1.207 7.610 1.00 93.38 187 THR A C 1
ATOM 1500 O O . THR A 1 187 ? 2.734 1.719 6.841 1.00 93.38 187 THR A O 1
ATOM 1503 N N . ILE A 1 188 ? 0.618 1.158 7.335 1.00 94.31 188 ILE A N 1
ATOM 1504 C CA . ILE A 1 188 ? 0.053 1.724 6.102 1.00 94.31 188 ILE A CA 1
ATOM 1505 C C . ILE A 1 188 ? 0.236 3.240 6.060 1.00 94.31 188 ILE A C 1
ATOM 1507 O O . ILE A 1 188 ? 0.641 3.755 5.022 1.00 94.31 188 ILE A O 1
ATOM 1511 N N . LYS A 1 189 ? 0.030 3.950 7.176 1.00 95.25 189 LYS A N 1
ATOM 1512 C CA . LYS A 1 189 ? 0.330 5.385 7.273 1.00 95.25 189 LYS A CA 1
ATOM 1513 C C . LYS A 1 189 ? 1.794 5.673 6.930 1.00 95.25 189 LYS A C 1
ATOM 1515 O O . LYS A 1 189 ? 2.077 6.552 6.120 1.00 95.25 189 LYS A O 1
ATOM 1520 N N . ASN A 1 190 ? 2.720 4.905 7.503 1.00 91.69 190 ASN A N 1
ATOM 1521 C CA . ASN A 1 190 ? 4.150 5.087 7.264 1.00 91.69 190 ASN A CA 1
ATOM 1522 C C . ASN A 1 190 ? 4.552 4.770 5.820 1.00 91.69 190 ASN A C 1
ATOM 1524 O O . ASN A 1 190 ? 5.312 5.538 5.242 1.00 91.69 190 ASN A O 1
ATOM 1528 N N . LEU A 1 191 ? 4.048 3.680 5.231 1.00 91.00 191 LEU A N 1
ATOM 1529 C CA . LEU A 1 191 ? 4.302 3.328 3.827 1.00 91.00 191 LEU A CA 1
ATOM 1530 C C . LEU A 1 191 ? 3.663 4.336 2.868 1.00 91.00 191 LEU A C 1
ATOM 1532 O O . LEU A 1 191 ? 4.274 4.711 1.871 1.00 91.00 191 LEU A O 1
ATOM 1536 N N . GLY A 1 192 ? 2.457 4.797 3.192 1.00 90.88 192 GLY A N 1
ATOM 1537 C CA . GLY A 1 192 ? 1.713 5.770 2.406 1.00 90.88 192 GLY A CA 1
ATOM 1538 C C . GLY A 1 192 ? 2.373 7.144 2.361 1.00 90.88 192 GLY A C 1
ATOM 1539 O O . GLY A 1 192 ? 2.140 7.865 1.403 1.00 90.88 192 GLY A O 1
ATOM 1540 N N . GLY A 1 193 ? 3.212 7.513 3.334 1.00 92.88 193 GLY A N 1
ATOM 1541 C CA . GLY A 1 193 ? 3.916 8.800 3.322 1.00 92.88 193 GLY A CA 1
ATOM 1542 C C . GLY A 1 193 ? 2.960 9.977 3.105 1.00 92.88 193 GLY A C 1
ATOM 1543 O O . GLY A 1 193 ? 1.929 10.076 3.773 1.00 92.88 193 GLY A O 1
ATOM 1544 N N . ASN A 1 194 ? 3.261 10.842 2.138 1.00 93.62 194 ASN A N 1
ATOM 1545 C CA . ASN A 1 194 ? 2.400 11.978 1.797 1.00 93.62 194 ASN A CA 1
ATOM 1546 C C . ASN A 1 194 ? 1.078 11.542 1.140 1.00 93.62 194 ASN A C 1
ATOM 1548 O O . ASN A 1 194 ? 0.041 12.179 1.356 1.00 93.62 194 ASN A O 1
ATOM 1552 N N . ALA A 1 195 ? 1.072 10.422 0.408 1.00 94.56 195 ALA A N 1
ATOM 1553 C CA . ALA A 1 195 ? -0.150 9.856 -0.162 1.00 94.56 195 ALA A CA 1
ATOM 1554 C C . ALA A 1 195 ? -1.190 9.483 0.909 1.00 94.56 195 ALA A C 1
ATOM 1556 O O . ALA A 1 195 ? -2.385 9.548 0.628 1.00 94.56 195 ALA A O 1
ATOM 1557 N N . TRP A 1 196 ? -0.776 9.155 2.141 1.00 96.06 196 TRP A N 1
ATOM 1558 C CA . TRP A 1 196 ? -1.709 8.895 3.245 1.00 96.06 196 TRP A CA 1
ATOM 1559 C C . TRP A 1 196 ? -2.567 10.120 3.572 1.00 96.06 196 TRP A C 1
ATOM 1561 O O . TRP A 1 196 ? -3.785 10.006 3.677 1.00 96.06 196 TRP A O 1
ATOM 1571 N N . TYR A 1 197 ? -1.947 11.297 3.681 1.00 95.94 197 TYR A N 1
ATOM 1572 C CA . TYR A 1 197 ? -2.668 12.543 3.940 1.00 95.94 197 TYR A CA 1
ATOM 1573 C C . TYR A 1 197 ? -3.616 12.894 2.785 1.00 95.94 197 TYR A C 1
ATOM 1575 O O . TYR A 1 197 ? -4.774 13.246 3.011 1.00 95.94 197 TYR A O 1
ATOM 1583 N N . ASN A 1 198 ? -3.155 12.746 1.538 1.00 96.31 198 ASN A N 1
ATOM 1584 C CA . ASN A 1 198 ? -3.993 12.977 0.358 1.00 96.31 198 ASN A CA 1
ATOM 1585 C C . ASN A 1 198 ? -5.190 12.019 0.316 1.00 96.31 198 ASN A C 1
ATOM 1587 O O . ASN A 1 198 ? -6.299 12.432 -0.027 1.00 96.31 198 ASN A O 1
ATOM 1591 N N . TYR A 1 199 ? -4.976 10.762 0.703 1.00 96.00 199 TYR A N 1
ATOM 1592 C CA . TYR A 1 199 ? -6.018 9.752 0.818 1.00 96.00 199 TYR A CA 1
ATOM 1593 C C . TYR A 1 199 ? -7.051 10.124 1.893 1.00 96.00 199 TYR A C 1
ATOM 1595 O O . TYR A 1 199 ? -8.234 10.255 1.576 1.00 96.00 199 TYR A O 1
ATOM 1603 N N . THR A 1 200 ? -6.637 10.354 3.143 1.00 96.81 200 THR A N 1
ATOM 1604 C CA . THR A 1 200 ? -7.580 10.633 4.243 1.00 96.81 200 THR A CA 1
ATOM 1605 C C . THR A 1 200 ? -8.356 11.927 4.010 1.00 96.81 200 THR A C 1
ATOM 1607 O O . THR A 1 200 ? -9.575 11.956 4.192 1.00 96.81 200 THR A O 1
ATOM 1610 N N . LYS A 1 201 ? -7.686 12.970 3.506 1.00 96.31 201 LYS A N 1
ATOM 1611 C CA . LYS A 1 201 ? -8.324 14.230 3.107 1.00 96.31 201 LYS A CA 1
ATOM 1612 C C . LYS A 1 201 ? -9.295 14.040 1.945 1.00 96.31 201 LYS A C 1
ATOM 1614 O O . LYS A 1 201 ? -10.406 14.559 1.989 1.00 96.31 201 LYS A O 1
ATOM 1619 N N . GLY A 1 202 ? -8.900 13.292 0.915 1.00 96.19 202 GLY A N 1
ATOM 1620 C CA . GLY A 1 202 ? -9.727 13.051 -0.267 1.00 96.19 202 GLY A CA 1
ATOM 1621 C C . GLY A 1 202 ? -11.013 12.281 0.036 1.00 96.19 202 GLY A C 1
ATOM 1622 O O . GLY A 1 202 ? -12.036 12.528 -0.599 1.00 96.19 202 GLY A O 1
ATOM 1623 N N . PHE A 1 203 ? -10.982 11.392 1.029 1.00 97.00 203 PHE A N 1
ATOM 1624 C CA . PHE A 1 203 ? -12.154 10.676 1.547 1.00 97.00 203 PHE A CA 1
ATOM 1625 C C . PHE A 1 203 ? -12.929 11.447 2.629 1.00 97.00 203 PHE A C 1
ATOM 1627 O O . PHE A 1 203 ? -13.911 10.925 3.153 1.00 97.00 203 PHE A O 1
ATOM 1634 N N . ASN A 1 204 ? -12.507 12.672 2.964 1.00 95.56 204 ASN A N 1
ATOM 1635 C CA . ASN A 1 204 ? -13.081 13.486 4.037 1.00 95.56 204 ASN A CA 1
ATOM 1636 C C . ASN A 1 204 ? -13.141 12.739 5.385 1.00 95.56 204 ASN A C 1
ATOM 1638 O O . ASN A 1 204 ? -14.138 12.782 6.108 1.00 95.56 204 ASN A O 1
ATOM 1642 N N . MET A 1 205 ? -12.077 11.998 5.702 1.00 96.69 205 MET A N 1
ATOM 1643 C CA . MET A 1 205 ? -11.957 11.309 6.983 1.00 96.69 205 MET A CA 1
ATOM 1644 C C . MET A 1 205 ? -11.722 12.332 8.107 1.00 96.69 205 MET A C 1
ATOM 1646 O O . MET A 1 205 ? -10.980 13.295 7.910 1.00 96.69 205 MET A O 1
ATOM 1650 N N . PRO A 1 206 ? -12.290 12.125 9.310 1.00 95.62 206 PRO A N 1
ATOM 1651 C CA . PRO A 1 206 ? -12.202 13.087 10.413 1.00 95.62 206 PRO A CA 1
ATOM 1652 C C . PRO A 1 206 ? -10.787 13.219 10.993 1.00 95.62 206 PRO A C 1
ATOM 1654 O O . PRO A 1 206 ? -10.511 14.131 11.768 1.00 95.62 206 PRO A O 1
ATOM 1657 N N . THR A 1 207 ? -9.888 12.293 10.661 1.00 95.81 207 THR A N 1
ATOM 1658 C CA . THR A 1 207 ? -8.502 12.308 11.115 1.00 95.81 207 THR A CA 1
ATOM 1659 C C . THR A 1 207 ? -7.585 11.626 10.103 1.00 95.81 207 THR A C 1
ATOM 1661 O O . THR A 1 207 ? -7.983 10.698 9.402 1.00 95.81 207 THR A O 1
ATOM 1664 N N . ASP A 1 208 ? -6.335 12.081 10.050 1.00 94.50 208 ASP A N 1
ATOM 1665 C CA . ASP A 1 208 ? -5.216 11.438 9.362 1.00 94.50 208 ASP A CA 1
ATOM 1666 C C . ASP A 1 208 ? -4.331 10.625 10.333 1.00 94.50 208 ASP A C 1
ATOM 1668 O O . ASP A 1 208 ? -3.253 10.133 9.975 1.00 94.50 208 ASP A O 1
ATOM 1672 N N . LYS A 1 209 ? -4.740 10.509 11.598 1.00 96.25 209 LYS A N 1
ATOM 1673 C CA . LYS A 1 209 ? -4.040 9.744 12.631 1.00 96.25 209 LYS A CA 1
ATOM 1674 C C . LYS A 1 209 ? -4.661 8.359 12.765 1.00 96.25 209 LYS A C 1
ATOM 1676 O O . LYS A 1 209 ? -5.842 8.166 12.519 1.00 96.25 209 LYS A O 1
ATOM 1681 N N . CYS A 1 210 ? -3.839 7.398 13.164 1.00 94.62 210 CYS A N 1
ATOM 1682 C CA . CYS A 1 210 ? -4.331 6.097 13.591 1.00 94.62 210 CYS A CA 1
ATOM 1683 C C . CYS A 1 210 ? -4.836 6.200 15.038 1.00 94.62 210 CYS A C 1
ATOM 1685 O O . CYS A 1 210 ? -4.163 6.850 15.844 1.00 94.62 210 CYS A O 1
ATOM 1687 N N . PRO A 1 211 ? -5.962 5.557 15.389 1.00 96.75 211 PRO A N 1
ATOM 1688 C CA . PRO A 1 211 ? -6.828 4.740 14.531 1.00 96.75 211 PRO A CA 1
ATOM 1689 C C . PRO A 1 211 ? -7.780 5.570 13.651 1.00 96.75 211 PRO A C 1
ATOM 1691 O O . PRO A 1 211 ? -8.221 6.643 14.062 1.00 96.75 211 PRO A O 1
ATOM 1694 N N . LEU A 1 212 ? -8.148 5.050 12.473 1.00 97.62 212 LEU A N 1
ATOM 1695 C CA . LEU A 1 212 ? -9.256 5.627 11.704 1.00 97.62 212 LEU A CA 1
ATOM 1696 C C . LEU A 1 212 ? -10.593 5.090 12.250 1.00 97.62 212 LEU A C 1
ATOM 1698 O O . LEU A 1 212 ? -10.731 3.871 12.415 1.00 97.62 212 LEU A O 1
ATOM 1702 N N . PRO A 1 213 ? -11.572 5.966 12.540 1.00 97.56 213 PRO A N 1
ATOM 1703 C CA . PRO A 1 213 ? -12.820 5.557 13.170 1.00 97.56 213 PRO A CA 1
ATOM 1704 C C . PRO A 1 213 ? -13.734 4.757 12.234 1.00 97.56 213 PRO A C 1
ATOM 1706 O O . PRO A 1 213 ? -13.562 4.728 11.018 1.00 97.56 213 PRO A O 1
ATOM 1709 N N . VAL A 1 214 ? -14.724 4.100 12.839 1.00 98.06 214 VAL A N 1
ATOM 1710 C CA . VAL A 1 214 ? -15.819 3.415 12.138 1.00 98.06 214 VAL A CA 1
ATOM 1711 C C . VAL A 1 214 ? -16.621 4.439 11.335 1.00 98.06 214 VAL A C 1
ATOM 1713 O O . VAL A 1 214 ? -16.923 5.528 11.825 1.00 98.06 214 VAL A O 1
ATOM 1716 N N . GLY A 1 215 ? -16.989 4.084 10.108 1.00 97.44 215 GLY A N 1
ATOM 1717 C CA . GLY A 1 215 ? -17.751 4.962 9.231 1.00 97.44 215 GLY A CA 1
ATOM 1718 C C . GLY A 1 215 ? -17.681 4.554 7.768 1.00 97.44 215 GLY A C 1
ATOM 1719 O O . GLY A 1 215 ? -16.897 3.691 7.376 1.00 97.44 215 GLY A O 1
ATOM 1720 N N . THR A 1 216 ? -18.516 5.192 6.950 1.00 98.06 216 THR A N 1
ATOM 1721 C CA . THR A 1 216 ? -18.405 5.131 5.490 1.00 98.06 216 THR A CA 1
ATOM 1722 C C . THR A 1 216 ? -17.917 6.475 4.984 1.00 98.06 216 THR A C 1
ATOM 1724 O O . THR A 1 216 ? -18.567 7.497 5.188 1.00 98.06 216 THR A O 1
ATOM 1727 N N . TYR A 1 217 ? -16.773 6.454 4.319 1.00 97.81 217 TYR A N 1
ATOM 1728 C CA . TYR A 1 217 ? -16.103 7.624 3.776 1.00 97.81 217 TYR A CA 1
ATOM 1729 C C . TYR A 1 217 ? -16.181 7.571 2.261 1.00 97.81 217 TYR A C 1
ATOM 1731 O O . TYR A 1 217 ? -15.859 6.548 1.657 1.00 97.81 217 TYR A O 1
ATOM 1739 N N . ILE A 1 218 ? -16.612 8.662 1.639 1.00 97.38 218 ILE A N 1
ATOM 1740 C CA . ILE A 1 218 ? -16.839 8.734 0.195 1.00 97.38 218 ILE A CA 1
ATOM 1741 C C . ILE A 1 218 ? -15.966 9.850 -0.353 1.00 97.38 218 ILE A C 1
ATOM 1743 O O . ILE A 1 218 ? -15.948 10.950 0.196 1.00 97.38 218 ILE A O 1
ATOM 1747 N N . THR A 1 219 ? -15.255 9.575 -1.443 1.00 96.38 219 THR A N 1
ATOM 1748 C CA . THR A 1 219 ? -14.471 10.596 -2.136 1.00 96.38 219 THR A CA 1
ATOM 1749 C C . THR A 1 219 ? -15.159 11.033 -3.433 1.00 96.38 219 THR A C 1
ATOM 1751 O O . THR A 1 219 ? -15.586 10.175 -4.214 1.00 96.38 219 THR A O 1
ATOM 1754 N N . PRO A 1 220 ? -15.248 12.348 -3.720 1.00 91.44 220 PRO A N 1
ATOM 1755 C CA . PRO A 1 220 ? -15.693 12.831 -5.027 1.00 91.44 220 PRO A CA 1
ATOM 1756 C C . PRO A 1 220 ? -14.660 12.552 -6.136 1.00 91.44 220 PRO A C 1
ATOM 1758 O O . PRO A 1 220 ? -15.009 12.593 -7.319 1.00 91.44 220 PRO A O 1
ATOM 1761 N N . GLY A 1 221 ? -13.409 12.252 -5.764 1.00 94.69 221 GLY A N 1
ATOM 1762 C CA . GLY A 1 221 ? -12.301 11.970 -6.670 1.00 94.69 221 GLY A CA 1
ATOM 1763 C C . GLY A 1 221 ? -10.958 12.424 -6.100 1.00 94.69 221 GLY A C 1
ATOM 1764 O O . GLY A 1 221 ? -10.818 13.569 -5.674 1.00 94.69 221 GLY A O 1
ATOM 1765 N N . ILE A 1 222 ? -9.958 11.544 -6.136 1.00 95.31 222 ILE A N 1
ATOM 1766 C CA . ILE A 1 222 ? -8.560 11.854 -5.804 1.00 95.31 222 ILE A CA 1
ATOM 1767 C C . ILE A 1 222 ? -7.729 11.670 -7.067 1.00 95.31 222 ILE A C 1
ATOM 1769 O O . ILE A 1 222 ? -7.730 10.576 -7.624 1.00 95.31 222 ILE A O 1
ATOM 1773 N N . ASP A 1 223 ? -7.006 12.696 -7.524 1.00 93.75 223 ASP A N 1
ATOM 1774 C CA . ASP A 1 223 ? -6.066 12.522 -8.640 1.00 93.75 223 ASP A CA 1
ATOM 1775 C C . ASP A 1 223 ? -5.059 11.419 -8.289 1.00 93.75 223 ASP A C 1
ATOM 1777 O O . ASP A 1 223 ? -4.387 11.480 -7.256 1.00 93.75 223 ASP A O 1
ATOM 1781 N N . LYS A 1 224 ? -4.956 10.407 -9.154 1.00 91.19 224 LYS A N 1
ATOM 1782 C CA . LYS A 1 224 ? -4.046 9.273 -8.985 1.00 91.19 224 LYS A CA 1
ATOM 1783 C C . LYS A 1 224 ? -2.599 9.716 -8.738 1.00 91.19 224 LYS A C 1
ATOM 1785 O O . LYS A 1 224 ? -1.910 9.057 -7.965 1.00 91.19 224 LYS A O 1
ATOM 1790 N N . LYS A 1 225 ? -2.150 10.835 -9.319 1.00 89.69 225 LYS A N 1
ATOM 1791 C CA . LYS A 1 225 ? -0.791 11.363 -9.098 1.00 89.69 225 LYS A CA 1
ATOM 1792 C C . LYS A 1 225 ? -0.520 11.713 -7.637 1.00 89.69 225 LYS A C 1
ATOM 1794 O O . LYS A 1 225 ? 0.591 11.520 -7.154 1.00 89.69 225 LYS A O 1
ATOM 1799 N N . ASN A 1 226 ? -1.544 12.154 -6.906 1.00 91.62 226 ASN A N 1
ATOM 1800 C CA . ASN A 1 226 ? -1.430 12.473 -5.480 1.00 91.62 226 ASN A CA 1
ATOM 1801 C C . ASN A 1 226 ? -1.221 11.222 -4.609 1.00 91.62 226 ASN A C 1
ATOM 1803 O O . ASN A 1 226 ? -0.957 11.351 -3.413 1.00 91.62 226 ASN A O 1
ATOM 1807 N N . LEU A 1 227 ? -1.349 10.027 -5.195 1.00 90.88 227 LEU A N 1
ATOM 1808 C CA . LEU A 1 227 ? -1.104 8.745 -4.544 1.00 90.88 227 LEU A CA 1
ATOM 1809 C C . LEU A 1 227 ? 0.285 8.170 -4.864 1.00 90.88 227 LEU A C 1
ATOM 1811 O O . LEU A 1 227 ? 0.642 7.144 -4.301 1.00 90.88 227 LEU A O 1
ATOM 1815 N N . GLU A 1 228 ? 1.075 8.790 -5.746 1.00 87.94 228 GLU A N 1
ATOM 1816 C CA . GLU A 1 228 ? 2.393 8.266 -6.147 1.00 87.94 228 GLU A CA 1
ATOM 1817 C C . GLU A 1 228 ? 3.496 8.587 -5.121 1.00 87.94 228 GLU A C 1
ATOM 1819 O O . GLU A 1 228 ? 4.500 7.875 -5.045 1.00 87.94 228 GLU A O 1
ATOM 1824 N N . ASP A 1 229 ? 3.305 9.623 -4.295 1.00 87.19 229 ASP A N 1
ATOM 1825 C CA . ASP A 1 229 ? 4.279 10.055 -3.286 1.00 87.19 229 ASP A CA 1
ATOM 1826 C C . ASP A 1 229 ? 4.182 9.238 -1.988 1.00 87.19 229 ASP A C 1
ATOM 1828 O O . ASP A 1 229 ? 3.711 9.688 -0.938 1.00 87.19 229 ASP A O 1
ATOM 1832 N N . MET A 1 230 ? 4.606 7.983 -2.108 1.00 90.00 230 MET A N 1
ATOM 1833 C CA . MET A 1 230 ? 4.697 7.015 -1.022 1.00 90.00 230 MET A CA 1
ATOM 1834 C C . MET A 1 230 ? 6.146 6.859 -0.536 1.00 90.00 230 MET A C 1
ATOM 1836 O O . MET A 1 230 ? 7.117 7.133 -1.255 1.00 90.00 230 MET A O 1
ATOM 1840 N N . ASN A 1 231 ? 6.305 6.327 0.675 1.00 88.75 231 ASN A N 1
ATOM 1841 C CA . ASN A 1 231 ? 7.601 6.044 1.302 1.00 88.75 231 ASN A CA 1
ATOM 1842 C C . ASN A 1 231 ? 8.200 4.693 0.864 1.00 88.75 231 ASN A C 1
ATOM 1844 O O . ASN A 1 231 ? 8.959 4.066 1.605 1.00 88.75 231 ASN A O 1
ATOM 1848 N N . PHE A 1 232 ? 7.868 4.225 -0.339 1.00 85.38 232 PHE A N 1
ATOM 1849 C CA . PHE A 1 232 ? 8.537 3.072 -0.935 1.00 85.38 232 PHE A CA 1
ATOM 1850 C C . PHE A 1 232 ? 9.983 3.416 -1.337 1.00 85.38 232 PHE A C 1
ATOM 1852 O O . PHE A 1 232 ? 10.299 4.596 -1.538 1.00 85.38 232 PHE A O 1
ATOM 1859 N N . PRO A 1 233 ? 10.881 2.413 -1.457 1.00 83.44 233 PRO A N 1
ATOM 1860 C CA . PRO A 1 233 ? 12.248 2.633 -1.928 1.00 83.44 233 PRO A CA 1
ATOM 1861 C C . PRO A 1 233 ? 12.234 3.417 -3.235 1.00 83.44 233 PRO A C 1
ATOM 1863 O O . PRO A 1 233 ? 11.475 3.057 -4.117 1.00 83.44 233 PRO A O 1
ATOM 1866 N N . LYS A 1 234 ? 13.046 4.465 -3.391 1.00 81.94 234 LYS A N 1
ATOM 1867 C CA . LYS A 1 234 ? 13.007 5.303 -4.608 1.00 81.94 234 LYS A CA 1
ATOM 1868 C C . LYS A 1 234 ? 13.665 4.650 -5.830 1.00 81.94 234 LYS A C 1
ATOM 1870 O O . LYS A 1 234 ? 13.457 5.097 -6.949 1.00 81.94 234 LYS A O 1
ATOM 1875 N N . VAL A 1 235 ? 14.412 3.568 -5.611 1.00 79.81 235 VAL A N 1
ATOM 1876 C CA . VAL A 1 235 ? 15.052 2.753 -6.646 1.00 79.81 235 VAL A CA 1
ATOM 1877 C C . VAL A 1 235 ? 14.542 1.321 -6.530 1.00 79.81 235 VAL A C 1
ATOM 1879 O O . VAL A 1 235 ? 14.592 0.734 -5.446 1.00 79.81 235 VAL A O 1
ATOM 1882 N N . TYR A 1 236 ? 14.029 0.766 -7.628 1.00 82.19 236 TYR A N 1
ATOM 1883 C CA . TYR A 1 236 ? 13.516 -0.605 -7.678 1.00 82.19 236 TYR A CA 1
ATOM 1884 C C . TYR A 1 236 ? 13.537 -1.159 -9.108 1.00 82.19 236 TYR A C 1
ATOM 1886 O O . TYR A 1 236 ? 13.841 -0.445 -10.064 1.00 82.19 236 TYR A O 1
ATOM 1894 N N . PHE A 1 237 ? 13.290 -2.459 -9.245 1.00 81.88 237 PHE A N 1
ATOM 1895 C CA . PHE A 1 237 ? 13.212 -3.111 -10.546 1.00 81.88 237 PHE A CA 1
ATOM 1896 C C . PHE A 1 237 ? 11.985 -2.619 -11.314 1.00 81.88 237 PHE A C 1
ATOM 1898 O O . PHE A 1 237 ? 10.882 -2.567 -10.768 1.00 81.88 237 PHE A O 1
ATOM 1905 N N . TYR A 1 238 ? 12.173 -2.263 -12.582 1.00 85.00 238 TYR A N 1
ATOM 1906 C CA . TYR A 1 238 ? 11.048 -1.896 -13.436 1.00 85.00 238 TYR A CA 1
ATOM 1907 C C . TYR A 1 238 ? 10.201 -3.116 -13.772 1.00 85.00 238 TYR A C 1
ATOM 1909 O O . TYR A 1 238 ? 10.719 -4.223 -13.934 1.00 85.00 238 TYR A O 1
ATOM 1917 N N . GLY A 1 239 ? 8.902 -2.903 -13.945 1.00 88.69 239 GLY A N 1
ATOM 1918 C CA . GLY A 1 239 ? 7.997 -3.951 -14.395 1.00 88.69 239 GLY A CA 1
ATOM 1919 C C . GLY A 1 239 ? 6.596 -3.825 -13.831 1.00 88.69 239 GLY A C 1
ATOM 1920 O O . GLY A 1 239 ? 6.251 -2.866 -13.138 1.00 88.69 239 GLY A O 1
ATOM 1921 N N . LYS A 1 240 ? 5.788 -4.836 -14.144 1.00 92.06 240 LYS A N 1
ATOM 1922 C CA . LYS A 1 240 ? 4.411 -4.942 -13.686 1.00 92.06 240 LYS A CA 1
ATOM 1923 C C . LYS A 1 240 ? 4.339 -5.744 -12.390 1.00 92.06 240 LYS A C 1
ATOM 1925 O O . LYS A 1 240 ? 4.892 -6.843 -12.291 1.00 92.06 240 LYS A O 1
ATOM 1930 N N . TYR A 1 241 ? 3.615 -5.203 -11.421 1.00 92.50 241 TYR A N 1
ATOM 1931 C CA . TYR A 1 241 ? 3.452 -5.752 -10.086 1.00 92.50 241 TYR A CA 1
ATOM 1932 C C . TYR A 1 241 ? 1.982 -5.869 -9.710 1.00 92.50 241 TYR A C 1
ATOM 1934 O O . TYR A 1 241 ? 1.130 -5.088 -10.137 1.00 92.50 241 TYR A O 1
ATOM 1942 N N . LYS A 1 242 ? 1.699 -6.862 -8.877 1.00 95.38 242 LYS A N 1
ATOM 1943 C CA . LYS A 1 242 ? 0.406 -7.063 -8.240 1.00 95.38 242 LYS A CA 1
ATOM 1944 C C . LYS A 1 242 ? 0.627 -7.136 -6.748 1.00 95.38 242 LYS A C 1
ATOM 1946 O O . LYS A 1 242 ? 1.284 -8.043 -6.249 1.00 95.38 242 LYS A O 1
ATOM 1951 N N . LEU A 1 243 ? 0.041 -6.185 -6.055 1.00 94.38 243 LEU A N 1
ATOM 1952 C CA . LEU A 1 243 ? -0.026 -6.127 -4.618 1.00 94.38 243 LEU A CA 1
ATOM 1953 C C . LEU A 1 243 ? -1.329 -6.758 -4.141 1.00 94.38 243 LEU A C 1
ATOM 1955 O O . LEU A 1 243 ? -2.400 -6.351 -4.577 1.00 94.38 243 LEU A O 1
ATOM 1959 N N . VAL A 1 244 ? -1.248 -7.692 -3.202 1.00 96.00 244 VAL A N 1
ATOM 1960 C CA . VAL A 1 244 ? -2.386 -8.184 -2.427 1.00 96.00 244 VAL A CA 1
ATOM 1961 C C . VAL A 1 244 ? -2.189 -7.779 -0.968 1.00 96.00 244 VAL A C 1
ATOM 1963 O O . VAL A 1 244 ? -1.264 -8.260 -0.316 1.00 96.00 244 VAL A O 1
ATOM 1966 N N . CYS A 1 245 ? -3.063 -6.915 -0.456 1.00 95.25 245 CYS A N 1
ATOM 1967 C CA . CYS A 1 245 ? -3.102 -6.514 0.948 1.00 95.25 245 CYS A CA 1
ATOM 1968 C C . CYS A 1 245 ? -4.253 -7.226 1.651 1.00 95.25 245 CYS A C 1
ATOM 1970 O O . CYS A 1 245 ? -5.412 -7.058 1.267 1.00 95.25 245 CYS A O 1
ATOM 1972 N N . ARG A 1 246 ? -3.948 -7.967 2.711 1.00 96.06 246 ARG A N 1
ATOM 1973 C CA . ARG A 1 246 ? -4.920 -8.594 3.607 1.00 96.06 246 ARG A CA 1
ATOM 1974 C C . ARG A 1 246 ? -4.788 -8.002 4.997 1.00 96.06 246 ARG A C 1
ATOM 1976 O O . ARG A 1 246 ? -3.688 -7.915 5.536 1.00 96.06 246 ARG A O 1
ATOM 1983 N N . TYR A 1 247 ? -5.920 -7.668 5.594 1.00 96.75 247 TYR A N 1
ATOM 1984 C CA . TYR A 1 247 ? -5.998 -7.280 6.994 1.00 96.75 247 TYR A CA 1
ATOM 1985 C C . TYR A 1 247 ? -6.611 -8.421 7.786 1.00 96.75 247 TYR A C 1
ATOM 1987 O O . TYR A 1 247 ? -7.639 -8.971 7.385 1.00 96.75 247 TYR A O 1
ATOM 1995 N N . LYS A 1 248 ? -5.977 -8.788 8.896 1.00 96.38 248 LYS A N 1
ATOM 1996 C CA . LYS A 1 248 ? -6.418 -9.878 9.766 1.00 96.38 248 LYS A CA 1
ATOM 1997 C C . LYS A 1 248 ? -6.671 -9.364 11.174 1.00 96.38 248 LYS A C 1
ATOM 1999 O O . LYS A 1 248 ? -5.912 -8.531 11.664 1.00 96.38 248 LYS A O 1
ATOM 2004 N N . ASN A 1 249 ? -7.721 -9.854 11.821 1.00 95.75 249 ASN A N 1
ATOM 2005 C CA . ASN A 1 249 ? -7.977 -9.555 13.230 1.00 95.75 249 ASN A CA 1
ATOM 2006 C C . ASN A 1 249 ? -7.077 -10.399 14.158 1.00 95.75 249 ASN A C 1
ATOM 2008 O O . ASN A 1 249 ? -6.276 -11.219 13.706 1.00 95.75 249 ASN A O 1
ATOM 2012 N N . LEU A 1 250 ? -7.243 -10.236 15.473 1.00 94.12 250 LEU A N 1
ATOM 2013 C CA . LEU A 1 250 ? -6.503 -10.998 16.491 1.00 94.12 250 LEU A CA 1
ATOM 2014 C C . LEU A 1 250 ? -6.747 -12.519 16.431 1.00 94.12 250 LEU A C 1
ATOM 2016 O O . LEU A 1 250 ? -5.906 -13.284 16.896 1.00 94.12 250 LEU A O 1
ATOM 2020 N N . LYS A 1 251 ? -7.862 -12.962 15.835 1.00 95.44 251 LYS A N 1
ATOM 2021 C CA . LYS A 1 251 ? -8.184 -14.378 15.584 1.00 95.44 251 LYS A CA 1
ATOM 2022 C C . LYS A 1 251 ? -7.588 -14.902 14.269 1.00 95.44 251 LYS A C 1
ATOM 2024 O O . LYS A 1 251 ? -7.867 -16.032 13.885 1.00 95.44 251 LYS A O 1
ATOM 2029 N N . ASN A 1 252 ? -6.767 -14.100 13.583 1.00 92.56 252 ASN A N 1
ATOM 2030 C CA . ASN A 1 252 ? -6.177 -14.396 12.275 1.00 92.56 252 ASN A CA 1
ATOM 2031 C C . ASN A 1 252 ? -7.211 -14.536 11.133 1.00 92.56 252 ASN A C 1
ATOM 2033 O O . ASN A 1 252 ? -6.891 -15.047 10.058 1.00 92.56 252 ASN A O 1
ATOM 2037 N N . GLU A 1 253 ? -8.438 -14.050 11.334 1.00 94.31 253 GLU A N 1
ATOM 2038 C CA . GLU A 1 253 ? -9.492 -14.028 10.317 1.00 94.31 253 GLU A CA 1
ATOM 2039 C C . GLU A 1 253 ? -9.296 -12.818 9.401 1.00 94.31 253 GLU A C 1
ATOM 2041 O O . GLU A 1 253 ? -9.026 -11.711 9.871 1.00 94.31 253 GLU A O 1
ATOM 2046 N N . VAL A 1 254 ? -9.450 -13.010 8.088 1.00 95.50 254 VAL A N 1
ATOM 2047 C CA . VAL A 1 254 ? -9.322 -11.923 7.107 1.00 95.50 254 VAL A CA 1
ATOM 2048 C C . VAL A 1 254 ? -10.539 -11.003 7.197 1.00 95.50 254 VAL A C 1
ATOM 2050 O O . VAL A 1 254 ? -11.649 -11.372 6.815 1.00 95.50 254 VAL A O 1
ATOM 2053 N N . VAL A 1 255 ? -10.313 -9.778 7.665 1.00 96.25 255 VAL A N 1
ATOM 2054 C CA . VAL A 1 255 ? -11.341 -8.739 7.808 1.00 96.25 255 VAL A CA 1
ATOM 2055 C C . VAL A 1 255 ? -11.358 -7.741 6.657 1.00 96.25 255 VAL A C 1
ATOM 2057 O O . VAL A 1 255 ? -12.242 -6.890 6.627 1.00 96.25 255 VAL A O 1
ATOM 2060 N N . SER A 1 256 ? -10.398 -7.827 5.730 1.00 95.75 256 SER A N 1
ATOM 2061 C CA . SER A 1 256 ? -10.411 -7.129 4.441 1.00 95.75 256 SER A CA 1
ATOM 2062 C C . SER A 1 256 ? -9.320 -7.641 3.507 1.00 95.75 256 SER A C 1
ATOM 2064 O O . SER A 1 256 ? -8.278 -8.123 3.962 1.00 95.75 256 SER A O 1
ATOM 2066 N N . CYS A 1 257 ? -9.558 -7.531 2.199 1.00 95.44 257 CYS A N 1
ATOM 2067 C CA . CYS A 1 257 ? -8.598 -7.886 1.167 1.00 95.44 257 CYS A CA 1
ATOM 2068 C C . CYS A 1 257 ? -8.747 -6.975 -0.058 1.00 95.44 257 CYS A C 1
ATOM 2070 O O . CYS A 1 257 ? -9.816 -6.928 -0.670 1.00 95.44 257 CYS A O 1
ATOM 2072 N N . ILE A 1 258 ? -7.668 -6.289 -0.431 1.00 95.19 258 ILE A N 1
ATOM 2073 C CA . ILE A 1 258 ? -7.605 -5.406 -1.599 1.00 95.19 258 ILE A CA 1
ATOM 2074 C C . ILE A 1 258 ? -6.412 -5.779 -2.476 1.00 95.19 258 ILE A C 1
ATOM 2076 O O . ILE A 1 258 ? -5.325 -6.087 -1.982 1.00 95.19 258 ILE A O 1
ATOM 2080 N N . VAL A 1 259 ? -6.625 -5.751 -3.786 1.00 96.19 259 VAL A N 1
ATOM 2081 C CA . VAL A 1 259 ? -5.601 -5.969 -4.802 1.00 96.19 259 VAL A CA 1
ATOM 2082 C C . VAL A 1 259 ? -5.340 -4.663 -5.532 1.00 96.19 259 VAL A C 1
ATOM 2084 O O . VAL A 1 259 ? -6.276 -3.974 -5.935 1.00 96.19 259 VAL A O 1
ATOM 2087 N N . VAL A 1 260 ? -4.064 -4.341 -5.721 1.00 95.25 260 VAL A N 1
ATOM 2088 C CA . VAL A 1 260 ? -3.608 -3.204 -6.519 1.00 95.25 260 VAL A CA 1
ATOM 2089 C C . VAL A 1 260 ? -2.640 -3.722 -7.575 1.00 95.25 260 VAL A C 1
ATOM 2091 O O . VAL A 1 260 ? -1.614 -4.310 -7.245 1.00 95.25 260 VAL A O 1
ATOM 2094 N N . GLU A 1 261 ? -2.949 -3.518 -8.850 1.00 95.38 261 GLU A N 1
ATOM 2095 C CA . GLU A 1 261 ? -1.994 -3.757 -9.937 1.00 95.38 261 GLU A CA 1
ATOM 2096 C C . GLU A 1 261 ? -1.338 -2.436 -10.314 1.00 95.38 261 GLU A C 1
ATOM 2098 O O . GLU A 1 261 ? -2.025 -1.427 -10.482 1.00 95.38 261 GLU A O 1
ATOM 2103 N N . LEU A 1 262 ? -0.014 -2.437 -10.431 1.00 93.44 262 LEU A N 1
ATOM 2104 C CA . LEU A 1 262 ? 0.772 -1.244 -10.718 1.00 93.44 262 LEU A CA 1
ATOM 2105 C C . LEU A 1 262 ? 1.968 -1.564 -11.611 1.00 93.44 262 LEU A C 1
ATOM 2107 O O . LEU A 1 262 ? 2.481 -2.681 -11.602 1.00 93.44 262 LEU A O 1
ATOM 2111 N N . ASN A 1 263 ? 2.446 -0.562 -12.338 1.00 91.88 263 ASN A N 1
ATOM 2112 C CA . ASN A 1 263 ? 3.716 -0.601 -13.048 1.00 91.88 263 ASN A CA 1
ATOM 2113 C C . ASN A 1 263 ? 4.719 0.319 -12.365 1.00 91.88 263 ASN A C 1
ATOM 2115 O O . ASN A 1 263 ? 4.405 1.461 -12.025 1.00 91.88 263 ASN A O 1
ATOM 2119 N N . LEU A 1 264 ? 5.938 -0.180 -12.205 1.00 90.00 264 LEU A N 1
ATOM 2120 C CA . LEU A 1 264 ? 7.097 0.631 -11.872 1.00 90.00 264 LEU A CA 1
ATOM 2121 C C . LEU A 1 264 ? 7.794 0.953 -13.187 1.00 90.00 264 LEU A C 1
ATOM 2123 O O . LEU A 1 264 ? 8.393 0.074 -13.811 1.00 90.00 264 LEU A O 1
ATOM 2127 N N . MET A 1 265 ? 7.633 2.194 -13.634 1.00 88.25 265 MET A N 1
ATOM 2128 C CA . MET A 1 265 ? 8.120 2.672 -14.929 1.00 88.25 265 MET A CA 1
ATOM 2129 C C . MET A 1 265 ? 9.235 3.682 -14.726 1.00 88.25 265 MET A C 1
ATOM 2131 O O . MET A 1 265 ? 9.291 4.346 -13.686 1.00 88.25 265 MET A O 1
ATOM 2135 N N . ARG A 1 266 ? 10.085 3.861 -15.736 1.00 85.56 266 ARG A N 1
ATOM 2136 C CA . ARG A 1 266 ? 11.080 4.936 -15.689 1.00 85.56 266 ARG A CA 1
ATOM 2137 C C . ARG A 1 266 ? 10.370 6.298 -15.669 1.00 85.56 266 ARG A C 1
ATOM 2139 O O . ARG A 1 266 ? 9.302 6.429 -16.275 1.00 85.56 266 ARG A O 1
ATOM 2146 N N . PRO A 1 267 ? 10.939 7.336 -15.031 1.00 85.94 267 PRO A N 1
ATOM 2147 C CA . PRO A 1 267 ? 10.284 8.638 -14.897 1.00 85.94 267 PRO A CA 1
ATOM 2148 C C . PRO A 1 267 ? 9.842 9.267 -16.228 1.00 85.94 267 PRO A C 1
ATOM 2150 O O . PRO A 1 267 ? 8.824 9.953 -16.274 1.00 85.94 267 PRO A O 1
ATOM 2153 N N . TRP A 1 268 ? 10.578 8.999 -17.313 1.00 82.50 268 TRP A N 1
ATOM 2154 C CA . TRP A 1 268 ? 10.325 9.536 -18.654 1.00 82.50 268 TRP A CA 1
ATOM 2155 C C . TRP A 1 268 ? 9.441 8.654 -19.553 1.00 82.50 268 TRP A C 1
ATOM 2157 O O . TRP A 1 268 ? 9.049 9.095 -20.631 1.00 82.50 268 TRP A O 1
ATOM 2167 N N . GLU A 1 269 ? 9.120 7.419 -19.158 1.00 81.69 269 GLU A N 1
ATOM 2168 C CA . GLU A 1 269 ? 8.302 6.507 -19.972 1.00 81.69 269 GLU A CA 1
ATOM 2169 C C . GLU A 1 269 ? 6.817 6.828 -19.820 1.00 81.69 269 GLU A C 1
ATOM 2171 O O . GLU A 1 269 ? 6.339 6.992 -18.701 1.00 81.69 269 GLU A O 1
ATOM 2176 N N . THR A 1 270 ? 6.051 6.876 -20.911 1.00 76.69 270 THR A N 1
ATOM 2177 C CA . THR A 1 270 ? 4.590 7.051 -20.862 1.00 76.69 270 THR A CA 1
ATOM 2178 C C . THR A 1 270 ? 3.871 5.716 -20.658 1.00 76.69 270 THR A C 1
ATOM 2180 O O . THR A 1 270 ? 4.272 4.736 -21.285 1.00 76.69 270 THR A O 1
ATOM 2183 N N . PRO A 1 271 ? 2.806 5.652 -19.833 1.00 71.31 271 PRO A N 1
ATOM 2184 C CA . PRO A 1 271 ? 2.005 4.441 -19.688 1.00 71.31 271 PRO A CA 1
ATOM 2185 C C . PRO A 1 271 ? 1.356 4.094 -21.030 1.00 71.31 271 PRO A C 1
ATOM 2187 O O . PRO A 1 271 ? 0.893 5.003 -21.724 1.00 71.31 271 PRO A O 1
ATOM 2190 N N . ILE A 1 272 ? 1.362 2.807 -21.375 1.00 60.09 272 ILE A N 1
ATOM 2191 C CA . ILE A 1 272 ? 0.730 2.260 -22.585 1.00 60.09 272 ILE A CA 1
ATOM 2192 C C . ILE A 1 272 ? -0.770 2.094 -22.340 1.00 60.09 272 ILE A C 1
ATOM 2194 O O . ILE A 1 272 ? -1.128 1.616 -21.238 1.00 60.09 272 ILE A O 1
#

Mean predicted aligned error: 16.54 Å

Foldseek 3Di:
DDFDWWDAQPDTDGDDDDDDDDVLVVVVVVVQWAPWDWDQDPQRKIKIKTWGDDPPDPPDDTDIDIDIDDDDDDDDDDDDDDDDDDDDDDDPDPPPPSPDDDDFDKFFWWKFWDDKDFPDPPDPFQWDDPWDWDDPDPPWIWIWDKIFHNDWQWLQKKKWKKKWFADPVGDTHTPSTIDIHSTGLVVCLQQQPQVLVLVCVQQVFPDSDPGGDGDMTTGPTRTVNSRRPGPPDRMDGWHKMKMWIFIAHPVRDTRGIMIIIITTHHPPDDDD

InterPro domains:
  IPR036846 GM2-AP, lipid-recognition domain superfamily [G3DSA:2.70.220.10] (119-265)